Protein AF-W4JMY0-F1 (afdb_monomer)

pLDDT: mean 90.01, std 11.04, range [36.62, 98.88]

Sequence (323 aa):
MAHNPSVLAQVWLLLKQVDYESVYTVSKRWFLFVPTVIFPATFFYDAPFGRFSTPGSLLALDGIRSWIFMELISPMSFLLTAFLHPFSRTPLSVLSPQALLTALYLTHYVNRAVLSPLRTPSRAPSHPAVVVSAIFFNGPNGFLLAAYLTSTAAATFLANAYTHPRFWLGLILWAVGFAGNIIHDEILLNIRRKAKAKGKAKEKSQGEHYSIPHGLLYKYISYPNYFCEWVEWLGFALAASPLPDVGLLPAASTVLTALSAGSVSAVGGLFTLFADSVAPPWAFLAAEVLLMLPRAVRGHRWYLQRFGEAYPSGRRIVVPFLF

Nearest PDB structures (foldseek):
  7c83-assembly1_A  TM=8.604E-01  e=1.199E-12  Pseudomonadota bacterium
  7bw1-assembly1_A  TM=9.016E-01  e=8.475E-12  Homo sapiens
  8i7o-assembly1_B2  TM=1.988E-01  e=6.586E+00  Mus musculus

Structure (mmCIF, N/CA/C/O backbone):
data_AF-W4JMY0-F1
#
_entry.id   AF-W4JMY0-F1
#
loop_
_atom_site.group_PDB
_atom_site.id
_atom_site.type_symbol
_atom_site.label_atom_id
_atom_site.label_alt_id
_atom_site.label_comp_id
_atom_site.label_asym_id
_atom_site.label_entity_id
_atom_site.label_seq_id
_atom_site.pdbx_PDB_ins_code
_atom_site.Cartn_x
_atom_site.Cartn_y
_atom_site.Cartn_z
_atom_site.occupancy
_atom_site.B_iso_or_equiv
_atom_site.auth_seq_id
_atom_site.auth_comp_id
_atom_site.auth_asym_id
_atom_site.auth_atom_id
_at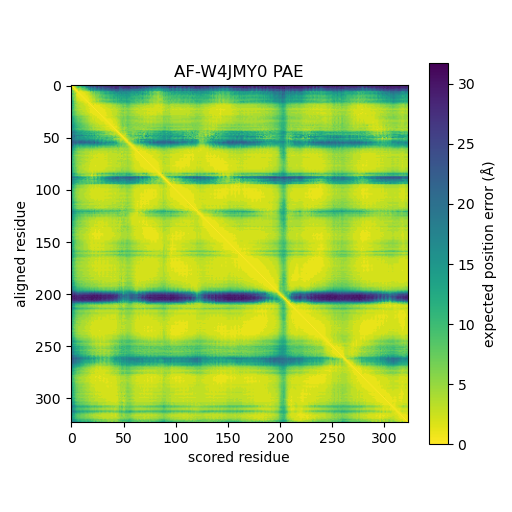om_site.pdbx_PDB_model_num
ATOM 1 N N . MET A 1 1 ? 28.653 38.588 -20.099 1.00 43.31 1 MET A N 1
ATOM 2 C CA . MET A 1 1 ? 28.353 38.186 -18.708 1.00 43.31 1 MET A CA 1
ATOM 3 C C . MET A 1 1 ? 27.628 36.855 -18.765 1.00 43.31 1 MET A C 1
ATOM 5 O O . MET A 1 1 ? 26.555 36.802 -19.350 1.00 43.31 1 MET A O 1
ATOM 9 N N . ALA A 1 2 ? 28.236 35.773 -18.277 1.00 51.66 2 ALA A N 1
ATOM 10 C CA . ALA A 1 2 ? 27.562 34.480 -18.207 1.00 51.66 2 ALA A CA 1
ATOM 11 C C . ALA A 1 2 ? 26.441 34.581 -17.162 1.00 51.66 2 ALA A C 1
ATOM 13 O O . ALA A 1 2 ? 26.712 34.859 -15.995 1.00 51.66 2 ALA A O 1
ATOM 14 N N . HIS A 1 3 ? 25.184 34.435 -17.585 1.00 65.12 3 HIS A N 1
ATOM 15 C CA . HIS A 1 3 ? 24.062 34.362 -16.656 1.00 65.12 3 HIS A CA 1
ATOM 16 C C . HIS A 1 3 ? 24.236 33.108 -15.800 1.00 65.12 3 HIS A C 1
ATOM 18 O O . HIS A 1 3 ? 24.168 31.993 -16.318 1.00 65.12 3 HIS A O 1
ATOM 24 N N . ASN A 1 4 ? 24.467 33.287 -14.497 1.00 71.69 4 ASN A N 1
ATOM 25 C CA . ASN A 1 4 ? 24.416 32.176 -13.558 1.00 71.69 4 ASN A CA 1
ATOM 26 C C . ASN A 1 4 ? 23.042 31.499 -13.690 1.00 71.69 4 ASN A C 1
ATOM 28 O O . ASN A 1 4 ? 22.024 32.197 -13.616 1.00 71.69 4 ASN A O 1
ATOM 32 N N . PRO A 1 5 ? 22.986 30.172 -13.905 1.00 70.69 5 PRO A N 1
ATOM 33 C CA . PRO A 1 5 ? 21.718 29.464 -13.973 1.00 70.69 5 PRO A CA 1
ATOM 34 C C . PRO A 1 5 ? 20.946 29.696 -12.675 1.00 70.69 5 PRO A C 1
ATOM 36 O O . PRO A 1 5 ? 21.538 29.719 -11.592 1.00 70.69 5 PRO A O 1
ATOM 39 N N . SER A 1 6 ? 19.628 29.882 -12.788 1.00 87.25 6 SER A N 1
ATOM 40 C CA . SER A 1 6 ? 18.757 30.043 -11.622 1.00 87.25 6 SER A CA 1
ATOM 41 C C . SER A 1 6 ? 18.923 28.858 -10.665 1.00 87.25 6 SER A C 1
ATOM 43 O O . SER A 1 6 ? 19.262 27.752 -11.087 1.00 87.25 6 SER A O 1
ATOM 45 N N . VAL A 1 7 ? 18.650 29.061 -9.373 1.00 83.69 7 VAL A N 1
ATOM 46 C CA . VAL A 1 7 ? 18.717 27.985 -8.362 1.00 83.69 7 VAL A CA 1
ATOM 47 C C . VAL A 1 7 ? 17.910 26.757 -8.805 1.00 83.69 7 VAL A C 1
ATOM 49 O O . VAL A 1 7 ? 18.367 25.629 -8.662 1.00 83.69 7 VAL A O 1
ATOM 52 N N . LEU A 1 8 ? 16.755 26.968 -9.445 1.00 80.75 8 LEU A N 1
ATOM 53 C CA . LEU A 1 8 ? 15.933 25.894 -10.009 1.00 80.75 8 LEU A CA 1
ATOM 54 C C . LEU A 1 8 ? 16.639 25.129 -11.138 1.00 80.75 8 LEU A C 1
ATOM 56 O O . LEU A 1 8 ? 16.575 23.904 -11.174 1.00 80.75 8 LEU A O 1
ATOM 60 N N . ALA A 1 9 ? 17.344 25.825 -12.032 1.00 81.81 9 ALA A N 1
ATOM 61 C CA . ALA A 1 9 ? 18.121 25.186 -13.091 1.00 81.81 9 ALA A CA 1
ATOM 62 C C . ALA A 1 9 ? 19.313 24.388 -12.530 1.00 81.81 9 ALA A C 1
ATOM 64 O O . ALA A 1 9 ? 19.623 23.315 -13.044 1.00 81.81 9 ALA A O 1
ATOM 65 N N . GLN A 1 10 ? 19.945 24.865 -11.453 1.00 84.88 10 GLN A N 1
ATOM 66 C CA . GLN A 1 10 ? 21.024 24.141 -10.770 1.00 84.88 10 GLN A CA 1
ATOM 67 C C . GLN A 1 10 ? 20.511 22.872 -10.079 1.00 84.88 10 GLN A C 1
ATOM 69 O O . GLN A 1 10 ? 21.075 21.798 -10.273 1.00 84.88 10 GLN A O 1
ATOM 74 N N . VAL A 1 11 ? 19.399 22.965 -9.341 1.00 83.00 11 VAL A N 1
ATOM 75 C CA . VAL A 1 11 ? 18.742 21.799 -8.725 1.00 83.00 11 VAL A CA 1
ATOM 76 C C . VAL A 1 11 ? 18.331 20.784 -9.791 1.00 83.00 11 VAL A C 1
ATOM 78 O O . VAL A 1 11 ? 18.557 19.590 -9.627 1.00 83.00 11 VAL A O 1
ATOM 81 N N . TRP A 1 12 ? 17.791 21.248 -10.917 1.00 79.62 12 TRP A N 1
ATOM 82 C CA . TRP A 1 12 ? 17.423 20.381 -12.035 1.00 79.62 12 TRP A CA 1
ATOM 83 C C . TRP A 1 12 ? 18.620 19.630 -12.634 1.00 79.62 12 TRP A C 1
ATOM 85 O O . TRP A 1 12 ? 18.515 18.443 -12.944 1.00 79.62 12 TRP A O 1
ATOM 95 N N . LEU A 1 13 ? 19.768 20.298 -12.775 1.00 83.06 13 LEU A N 1
ATOM 96 C CA . LEU A 1 13 ? 21.003 19.662 -13.239 1.00 83.06 13 LEU A CA 1
ATOM 97 C C . LEU A 1 13 ? 21.501 18.601 -12.254 1.00 83.06 13 LEU A C 1
ATOM 99 O O . LEU A 1 13 ? 21.892 17.523 -12.693 1.00 83.06 13 LEU A O 1
ATOM 103 N N . LEU A 1 14 ? 21.434 18.872 -10.947 1.00 85.19 14 LEU A N 1
ATOM 104 C CA . LEU A 1 14 ? 21.800 17.901 -9.912 1.00 85.19 14 LEU A CA 1
ATOM 105 C C . LEU A 1 14 ? 20.885 16.674 -9.935 1.00 85.19 14 LEU A C 1
ATOM 107 O O . LEU A 1 14 ? 21.371 15.548 -9.890 1.00 85.19 14 LEU A O 1
ATOM 111 N N . LEU A 1 15 ? 19.570 16.871 -10.072 1.00 83.38 15 LEU A N 1
ATOM 112 C CA . LEU A 1 15 ? 18.614 15.763 -10.155 1.00 83.38 15 LEU A CA 1
ATOM 113 C C . LEU A 1 15 ? 18.905 14.852 -11.354 1.00 83.38 15 LEU A C 1
ATOM 115 O O . LEU A 1 15 ? 18.847 13.636 -11.226 1.00 83.38 15 LEU A O 1
ATOM 119 N N . LYS A 1 16 ? 19.318 15.410 -12.497 1.00 78.81 16 LYS A N 1
ATOM 120 C CA . LYS A 1 16 ? 19.707 14.616 -13.676 1.00 78.81 16 LYS A CA 1
ATOM 121 C C . LYS A 1 16 ? 20.990 13.798 -13.506 1.00 78.81 16 LYS A C 1
ATOM 123 O O . LYS A 1 16 ? 21.221 12.901 -14.311 1.00 78.81 16 LYS A O 1
ATOM 128 N N . GLN A 1 17 ? 21.824 14.111 -12.516 1.00 85.69 17 GLN A N 1
ATOM 129 C CA . GLN A 1 17 ? 23.053 13.365 -12.220 1.00 85.69 17 GLN A CA 1
ATOM 130 C C . GLN A 1 17 ? 22.815 12.186 -11.269 1.00 85.69 17 GLN A C 1
ATOM 132 O O . GLN A 1 17 ? 23.733 11.406 -11.028 1.00 85.69 17 GLN A O 1
ATOM 137 N N . VAL A 1 18 ? 21.607 12.052 -10.716 1.00 88.50 18 VAL A N 1
ATOM 138 C CA . VAL A 1 18 ? 21.264 10.948 -9.818 1.00 88.50 18 VAL A CA 1
ATOM 139 C C . VAL A 1 18 ? 21.275 9.629 -10.589 1.00 88.50 18 VAL A C 1
ATOM 141 O O . VAL A 1 18 ? 20.652 9.502 -11.642 1.00 88.50 18 VAL A O 1
ATOM 144 N N . ASP A 1 19 ? 21.941 8.621 -10.024 1.00 92.19 19 ASP A N 1
ATOM 145 C CA . ASP A 1 19 ? 21.880 7.242 -10.507 1.00 92.19 19 ASP A CA 1
ATOM 146 C C . ASP A 1 19 ? 20.533 6.603 -10.127 1.00 92.19 19 ASP A C 1
ATOM 148 O O . ASP A 1 19 ? 20.395 5.888 -9.128 1.00 92.19 19 ASP A O 1
ATOM 152 N N . TYR A 1 20 ? 19.505 6.919 -10.916 1.00 91.94 20 TYR A N 1
ATOM 153 C CA . TYR A 1 20 ? 18.146 6.441 -10.682 1.00 91.94 20 TYR A CA 1
ATOM 154 C C . TYR A 1 20 ? 18.025 4.919 -10.763 1.00 91.94 20 TYR A C 1
ATOM 156 O O . TYR A 1 20 ? 17.183 4.371 -10.058 1.00 91.94 20 TYR A O 1
ATOM 164 N N . GLU A 1 21 ? 18.855 4.234 -11.552 1.00 92.06 21 GLU A N 1
ATOM 165 C CA . GLU A 1 21 ? 18.838 2.768 -11.654 1.00 92.06 21 GLU A CA 1
ATOM 166 C C . GLU A 1 21 ? 19.252 2.119 -10.330 1.00 92.06 21 GLU A C 1
ATOM 168 O O . GLU A 1 21 ? 18.547 1.246 -9.807 1.00 92.06 21 GLU A O 1
ATOM 173 N N . SER A 1 22 ? 20.349 2.596 -9.729 1.00 93.44 22 SER A N 1
ATOM 174 C CA . SER A 1 22 ? 20.773 2.131 -8.404 1.00 93.44 22 SER A CA 1
ATOM 175 C C . SER A 1 22 ? 19.743 2.480 -7.334 1.00 93.44 22 SER A C 1
ATOM 177 O O . SER A 1 22 ? 19.368 1.615 -6.538 1.00 93.44 22 SER A O 1
ATOM 179 N N . VAL A 1 23 ? 19.226 3.716 -7.331 1.00 94.31 23 VAL A N 1
ATOM 180 C CA . VAL A 1 23 ? 18.195 4.139 -6.367 1.00 94.31 23 VAL A CA 1
ATOM 181 C C . VAL A 1 23 ? 16.934 3.279 -6.499 1.00 94.31 23 VAL A C 1
ATOM 183 O O . VAL A 1 23 ? 16.407 2.817 -5.485 1.00 94.31 23 VAL A O 1
ATOM 186 N N . TYR A 1 24 ? 16.471 3.014 -7.723 1.00 94.94 24 TYR A N 1
ATOM 187 C CA . TYR A 1 24 ? 15.310 2.167 -8.006 1.00 94.94 24 TYR A CA 1
ATOM 188 C C . TYR A 1 24 ? 15.528 0.723 -7.566 1.00 94.94 24 TYR A C 1
ATOM 190 O O . TYR A 1 24 ? 14.703 0.174 -6.834 1.00 94.94 24 TYR A O 1
ATOM 198 N N . THR A 1 25 ? 16.660 0.125 -7.930 1.00 92.88 25 THR A N 1
ATOM 199 C CA . THR A 1 25 ? 16.980 -1.267 -7.589 1.00 92.88 25 THR A CA 1
ATOM 200 C C . THR A 1 25 ? 17.094 -1.461 -6.079 1.00 92.88 25 THR A C 1
ATOM 202 O O . THR A 1 25 ? 16.455 -2.355 -5.515 1.00 92.88 25 THR A O 1
ATOM 205 N N . VAL A 1 26 ? 17.851 -0.594 -5.398 1.00 92.81 26 VAL A N 1
ATOM 206 C CA . VAL A 1 26 ? 18.024 -0.656 -3.940 1.00 92.81 26 VAL A CA 1
ATOM 207 C C . VAL A 1 26 ? 16.698 -0.411 -3.222 1.00 92.81 26 VAL A C 1
ATOM 209 O O . VAL A 1 26 ? 16.337 -1.195 -2.343 1.00 92.81 26 VAL A O 1
ATOM 212 N N . SER A 1 27 ? 15.937 0.613 -3.624 1.00 94.06 27 SER A N 1
ATOM 213 C CA . SER A 1 27 ? 14.639 0.919 -3.012 1.00 94.06 27 SER A CA 1
ATOM 214 C C . SER A 1 27 ? 13.656 -0.231 -3.190 1.00 94.06 27 SER A C 1
ATOM 216 O O . SER A 1 27 ? 12.995 -0.604 -2.229 1.00 94.06 27 SER A O 1
ATOM 218 N N . LYS A 1 28 ? 13.578 -0.839 -4.380 1.00 94.00 28 LYS A N 1
ATOM 219 C CA . LYS A 1 28 ? 12.667 -1.957 -4.664 1.00 94.00 28 LYS A CA 1
ATOM 220 C C . LYS A 1 28 ? 12.986 -3.184 -3.812 1.00 94.00 28 LYS A C 1
ATOM 222 O O . LYS A 1 28 ? 12.092 -3.748 -3.184 1.00 94.00 28 LYS A O 1
ATOM 227 N N . ARG A 1 29 ? 14.266 -3.567 -3.739 1.00 91.56 29 ARG A N 1
ATOM 228 C CA . ARG A 1 29 ? 14.721 -4.676 -2.887 1.00 91.56 29 ARG A CA 1
ATOM 229 C C . ARG A 1 29 ? 14.424 -4.385 -1.419 1.00 91.56 29 ARG A C 1
ATOM 231 O O . ARG A 1 29 ? 13.843 -5.228 -0.742 1.00 91.56 29 ARG A O 1
ATOM 238 N N . TRP A 1 30 ? 14.751 -3.184 -0.940 1.00 91.06 30 TRP A N 1
ATOM 239 C CA . TRP A 1 30 ? 14.423 -2.752 0.421 1.00 91.06 30 TRP A CA 1
ATOM 240 C C . TRP A 1 30 ? 12.917 -2.865 0.700 1.00 91.06 30 TRP A C 1
ATOM 242 O O . TRP A 1 30 ? 12.525 -3.438 1.714 1.00 91.06 30 TRP A O 1
ATOM 252 N N . PHE A 1 31 ? 12.081 -2.412 -0.237 1.00 91.56 31 PHE A N 1
ATOM 253 C CA . PHE A 1 31 ? 10.622 -2.414 -0.118 1.00 91.56 31 PHE A CA 1
ATOM 254 C C . PHE A 1 31 ? 10.009 -3.820 -0.065 1.00 91.56 31 PHE A C 1
ATOM 256 O O . PHE A 1 31 ? 8.935 -3.996 0.499 1.00 91.56 31 PHE A O 1
ATOM 263 N N . LEU A 1 32 ? 10.690 -4.832 -0.608 1.00 90.50 32 LEU A N 1
ATOM 264 C CA . LEU A 1 32 ? 10.283 -6.237 -0.508 1.00 90.50 32 LEU A CA 1
ATOM 265 C C . LEU A 1 32 ? 10.821 -6.909 0.761 1.00 90.50 32 LEU A C 1
ATOM 267 O O . LEU A 1 32 ? 10.085 -7.592 1.480 1.00 90.50 32 LEU A O 1
ATOM 271 N N . PHE A 1 33 ? 12.109 -6.724 1.052 1.00 88.31 33 PHE A N 1
ATOM 272 C CA . PHE A 1 33 ? 12.773 -7.432 2.144 1.00 88.31 33 PHE A CA 1
ATOM 273 C C . PHE A 1 33 ? 12.395 -6.886 3.517 1.00 88.31 33 PHE A C 1
ATOM 275 O O . PHE A 1 33 ? 12.128 -7.667 4.429 1.00 88.31 33 PHE A O 1
ATOM 282 N N . VAL A 1 34 ? 12.346 -5.564 3.686 1.00 89.69 34 VAL A N 1
ATOM 283 C CA . VAL A 1 34 ? 12.134 -4.962 5.007 1.00 89.69 34 VAL A CA 1
ATOM 284 C C . VAL A 1 34 ? 10.762 -5.300 5.587 1.00 89.69 34 VAL A C 1
ATOM 286 O O . VAL A 1 34 ? 10.731 -5.770 6.726 1.00 89.69 34 VAL A O 1
ATOM 289 N N . PRO A 1 35 ? 9.639 -5.173 4.850 1.00 91.50 35 PRO A N 1
ATOM 290 C CA . PRO A 1 35 ? 8.351 -5.644 5.344 1.00 91.50 35 PRO A CA 1
ATOM 291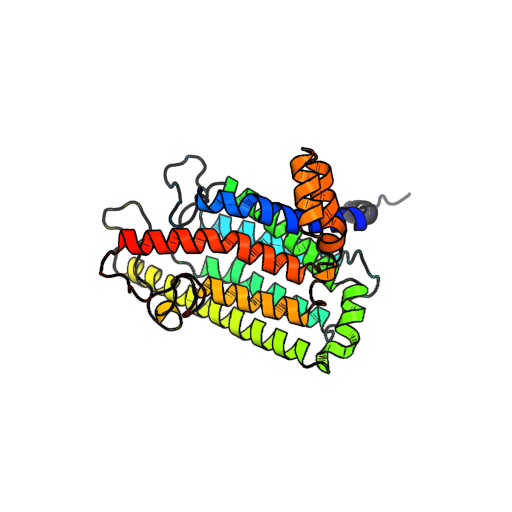 C C . PRO A 1 35 ? 8.390 -7.123 5.717 1.00 91.50 35 PRO A C 1
ATOM 293 O O . PRO A 1 35 ? 7.954 -7.461 6.807 1.00 91.50 35 PRO A O 1
ATOM 296 N N . THR A 1 36 ? 8.994 -7.981 4.890 1.00 88.06 36 THR A N 1
ATOM 297 C CA . THR A 1 36 ? 9.106 -9.429 5.149 1.00 88.06 36 THR A CA 1
ATOM 298 C C . THR A 1 36 ? 9.869 -9.747 6.438 1.00 88.06 36 THR A C 1
ATOM 300 O O . THR A 1 36 ? 9.476 -10.641 7.184 1.00 88.06 36 THR A O 1
ATOM 303 N N . VAL A 1 37 ? 10.935 -9.004 6.740 1.00 87.56 37 VAL A N 1
ATOM 304 C CA . VAL A 1 37 ? 11.734 -9.201 7.960 1.00 87.56 37 VAL A CA 1
ATOM 305 C C . VAL A 1 37 ? 11.047 -8.615 9.196 1.00 87.56 37 VAL A C 1
ATOM 307 O O . VAL A 1 37 ? 11.130 -9.194 10.277 1.00 87.56 37 VAL A O 1
ATOM 310 N N . ILE A 1 38 ? 10.363 -7.476 9.061 1.00 88.31 38 ILE A N 1
ATOM 311 C CA . ILE A 1 38 ? 9.744 -6.767 10.192 1.00 88.31 38 ILE A CA 1
ATOM 312 C C . ILE A 1 38 ? 8.366 -7.344 10.555 1.00 88.31 38 ILE A C 1
ATOM 314 O O . ILE A 1 38 ? 7.994 -7.322 11.730 1.00 88.31 38 ILE A O 1
ATOM 318 N N . PHE A 1 39 ? 7.613 -7.891 9.595 1.00 91.25 39 PHE A N 1
ATOM 319 C CA . PHE A 1 39 ? 6.247 -8.390 9.812 1.00 91.25 39 PHE A CA 1
ATOM 320 C C . PHE A 1 39 ? 6.092 -9.382 10.984 1.00 91.25 39 PHE A C 1
ATOM 322 O O . PHE A 1 39 ? 5.108 -9.263 11.716 1.00 91.25 39 PHE A O 1
ATOM 329 N N . PRO A 1 40 ? 7.023 -10.324 11.254 1.00 91.31 40 PRO A N 1
ATOM 330 C CA . PRO A 1 40 ? 6.881 -11.228 12.390 1.00 91.31 40 PRO A CA 1
ATOM 331 C C . PRO A 1 40 ? 6.975 -10.472 13.719 1.00 91.31 40 PRO A C 1
ATOM 333 O O . PRO A 1 40 ? 6.220 -10.748 14.650 1.00 91.31 40 PRO A O 1
ATOM 336 N N . ALA A 1 41 ? 7.856 -9.469 13.803 1.00 89.06 41 ALA A N 1
ATOM 337 C CA . ALA A 1 41 ? 8.041 -8.664 15.007 1.00 89.06 41 ALA A CA 1
ATOM 338 C C . ALA A 1 41 ? 6.806 -7.801 15.326 1.00 89.06 41 ALA A C 1
ATOM 340 O O . ALA A 1 41 ? 6.482 -7.586 16.497 1.00 89.06 41 ALA A O 1
ATOM 341 N N . THR A 1 42 ? 6.060 -7.344 14.316 1.00 88.25 42 THR A N 1
ATOM 342 C CA . THR A 1 42 ? 4.869 -6.498 14.526 1.00 88.25 42 THR A CA 1
ATOM 343 C C . THR A 1 42 ? 3.663 -7.267 15.084 1.00 88.25 42 THR A C 1
ATOM 345 O O . THR A 1 42 ? 2.724 -6.653 15.597 1.00 88.25 42 THR A O 1
ATOM 348 N N . PHE A 1 43 ? 3.701 -8.606 15.135 1.00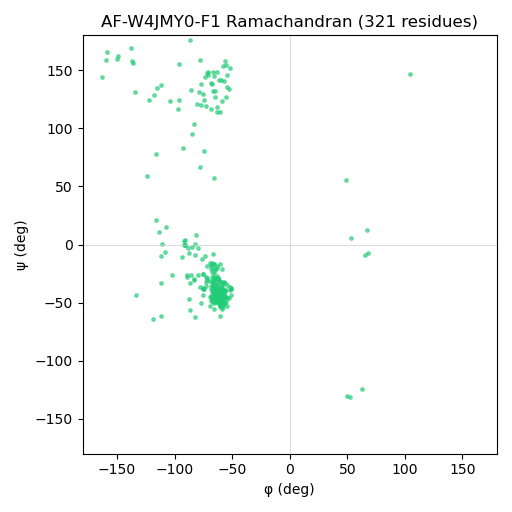 88.38 43 PHE A N 1
ATOM 349 C CA . PHE A 1 43 ? 2.753 -9.368 15.963 1.00 88.38 43 PHE A CA 1
ATOM 350 C C . PHE A 1 43 ? 2.963 -9.148 17.463 1.00 88.38 43 PHE A C 1
ATOM 352 O O . PHE A 1 43 ? 2.012 -9.306 18.230 1.00 88.38 43 PHE A O 1
ATOM 359 N N . PHE A 1 44 ? 4.169 -8.750 17.877 1.00 87.31 44 PHE A N 1
ATOM 360 C CA . PHE A 1 44 ? 4.551 -8.581 19.281 1.00 87.31 44 PHE A CA 1
ATOM 361 C C . PHE A 1 44 ? 4.569 -7.116 19.721 1.00 87.31 44 PHE A C 1
ATOM 363 O O . PHE A 1 44 ? 4.170 -6.821 20.848 1.00 87.31 44 PHE A O 1
ATOM 370 N N . TYR A 1 45 ? 4.780 -6.167 18.802 1.00 82.00 45 TYR A N 1
ATOM 371 C CA . TYR A 1 45 ? 4.726 -4.724 19.096 1.00 82.00 45 TYR A CA 1
ATOM 372 C C . TYR A 1 45 ? 3.625 -3.972 18.331 1.00 82.00 45 TYR A C 1
ATOM 374 O O . TYR A 1 45 ? 3.532 -4.070 17.111 1.00 82.00 45 TYR A O 1
ATOM 382 N N . ASP A 1 46 ? 2.799 -3.200 19.049 1.00 77.69 46 ASP A N 1
ATOM 383 C CA . ASP A 1 46 ? 1.840 -2.277 18.435 1.00 77.69 46 ASP A CA 1
ATOM 384 C C . ASP A 1 46 ? 2.516 -0.935 18.149 1.00 77.69 46 ASP A C 1
ATOM 386 O O . ASP A 1 46 ? 3.162 -0.349 19.019 1.00 77.69 46 ASP A O 1
ATOM 390 N N . ALA A 1 47 ? 2.314 -0.406 16.944 1.00 74.62 47 ALA A N 1
ATOM 391 C CA . ALA A 1 47 ? 2.721 0.955 16.634 1.00 74.62 47 ALA A CA 1
ATOM 392 C C . ALA A 1 47 ? 1.902 1.958 17.481 1.00 74.62 47 ALA A C 1
ATOM 394 O O . ALA A 1 47 ? 0.670 1.849 17.515 1.00 74.62 47 ALA A O 1
ATOM 395 N N . PRO A 1 48 ? 2.541 2.952 18.128 1.00 76.06 48 PRO A N 1
ATOM 396 C CA . PRO A 1 48 ? 1.898 3.823 19.114 1.00 76.06 48 PRO A CA 1
ATOM 397 C C . PRO A 1 48 ? 1.033 4.925 18.470 1.00 76.06 48 PRO A C 1
ATOM 399 O O . PRO A 1 48 ? 1.344 6.116 18.537 1.00 76.06 48 PRO A O 1
ATOM 402 N N . PHE A 1 49 ? -0.059 4.527 17.811 1.00 68.69 49 PHE A N 1
ATOM 403 C CA . PHE A 1 49 ? -1.080 5.422 17.259 1.00 68.69 49 PHE A CA 1
ATOM 404 C C . PHE A 1 49 ? -2.476 4.781 17.259 1.00 68.69 49 PHE A C 1
ATOM 406 O O . PHE A 1 49 ? -2.646 3.561 17.357 1.00 68.69 49 PHE A O 1
ATOM 413 N N . GLY A 1 50 ? -3.517 5.611 17.131 1.00 74.56 50 GLY A N 1
ATOM 414 C CA . GLY A 1 50 ? -4.904 5.145 17.202 1.00 74.56 50 GLY A CA 1
ATOM 415 C C . GLY A 1 50 ? -5.212 4.554 18.580 1.00 74.56 50 GLY A C 1
ATOM 416 O O . GLY A 1 50 ? -4.985 5.198 19.599 1.00 74.56 50 GLY A O 1
ATOM 417 N N . ARG A 1 51 ? -5.679 3.301 18.625 1.00 72.56 51 ARG A N 1
ATOM 418 C CA . ARG A 1 51 ? -6.003 2.616 19.892 1.00 72.56 51 ARG A CA 1
ATOM 419 C C . ARG A 1 51 ? -4.811 2.292 20.784 1.00 72.56 51 ARG A C 1
ATOM 421 O O . ARG A 1 51 ? -5.018 2.027 21.959 1.00 72.56 51 ARG A O 1
ATOM 428 N N . PHE A 1 52 ? -3.604 2.339 20.231 1.00 72.81 52 PHE A N 1
ATOM 429 C CA . PHE A 1 52 ? -2.354 2.117 20.958 1.00 72.81 52 PHE A CA 1
ATOM 430 C C . PHE A 1 52 ? -1.569 3.425 21.154 1.00 72.81 52 PHE A C 1
ATOM 432 O O . PHE A 1 52 ? -0.384 3.404 21.465 1.00 72.81 52 PHE A O 1
ATOM 439 N N . SER A 1 53 ? -2.220 4.577 20.944 1.00 72.00 53 SER A N 1
ATOM 440 C CA . SER A 1 53 ? -1.652 5.904 21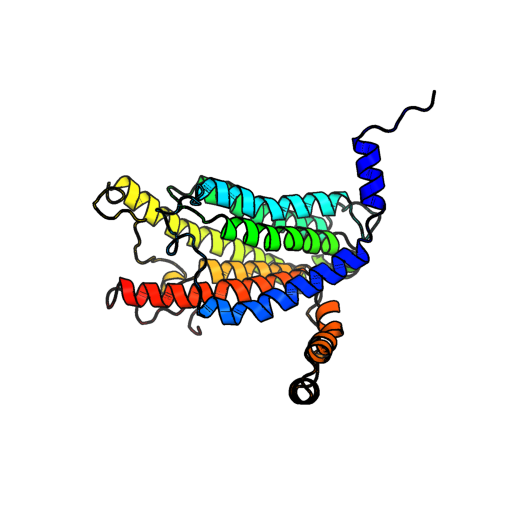.205 1.00 72.00 53 SER A CA 1
ATOM 441 C C . SER A 1 53 ? -1.219 6.059 22.667 1.00 72.00 53 SER A C 1
ATOM 443 O O . SER A 1 53 ? -1.829 5.483 23.566 1.00 72.00 53 SER A O 1
ATOM 445 N N . THR A 1 54 ? -0.240 6.936 22.908 1.00 70.50 54 THR A N 1
ATOM 446 C CA . THR A 1 54 ? 0.251 7.342 24.237 1.00 70.50 54 THR A CA 1
ATOM 447 C C . THR A 1 54 ? -0.004 8.843 24.482 1.00 70.50 54 THR A C 1
ATOM 449 O O . THR A 1 54 ? 0.911 9.657 24.368 1.00 70.50 54 THR A O 1
ATOM 452 N N . PRO A 1 55 ? -1.248 9.259 24.813 1.00 60.41 55 PRO A N 1
ATOM 453 C CA . PRO A 1 55 ? -1.646 10.675 24.842 1.00 60.41 55 PRO A CA 1
ATOM 454 C C . PRO A 1 55 ? -0.905 11.544 25.871 1.00 60.41 55 PRO A C 1
ATOM 456 O O . PRO A 1 55 ? -0.928 12.761 25.750 1.00 60.41 55 PRO A O 1
ATOM 459 N N . GLY A 1 56 ? -0.265 10.936 26.877 1.00 64.75 56 GLY A N 1
ATOM 460 C CA . GLY A 1 56 ? 0.530 11.628 27.899 1.00 64.75 56 GLY A CA 1
ATOM 461 C C . GLY A 1 56 ? 2.020 11.782 27.570 1.00 64.75 56 GLY A C 1
ATOM 462 O O . GLY A 1 56 ? 2.775 12.243 28.418 1.00 64.75 56 GLY A O 1
ATOM 463 N N . SER A 1 57 ? 2.471 11.366 26.381 1.00 76.44 57 SER A N 1
ATOM 464 C CA . SER A 1 57 ? 3.870 11.532 25.973 1.00 76.44 57 SER A CA 1
ATOM 465 C C . SER A 1 57 ? 4.158 12.974 25.550 1.00 76.44 57 SER A C 1
ATOM 467 O O . SER A 1 57 ? 3.393 13.556 24.784 1.00 76.44 57 SER A O 1
ATOM 469 N N . LEU A 1 58 ? 5.309 13.519 25.959 1.00 79.06 58 LEU A N 1
ATOM 470 C CA . LEU A 1 58 ? 5.807 14.828 25.501 1.00 79.06 58 LEU A CA 1
ATOM 471 C C . LEU A 1 58 ? 6.002 14.896 23.979 1.00 79.06 58 LEU A C 1
ATOM 473 O O . LEU A 1 58 ? 6.040 15.977 23.403 1.00 79.06 58 LEU A O 1
ATOM 477 N N . LEU A 1 59 ? 6.129 13.739 23.329 1.00 84.12 59 LEU A N 1
ATOM 478 C CA . LEU A 1 59 ? 6.324 13.629 21.889 1.00 84.12 59 LEU A CA 1
ATOM 479 C C . LEU A 1 59 ? 5.004 13.516 21.111 1.00 84.12 59 LEU A C 1
ATOM 481 O O . LEU A 1 59 ? 5.035 13.392 19.891 1.00 84.12 59 LEU A O 1
ATOM 485 N N . ALA A 1 60 ? 3.844 13.519 21.773 1.00 85.31 60 ALA A N 1
ATOM 486 C CA . ALA A 1 60 ? 2.559 13.318 21.112 1.00 85.31 60 ALA A CA 1
ATOM 487 C C . ALA A 1 60 ? 2.244 14.444 20.105 1.00 85.31 60 ALA A C 1
ATOM 489 O O . ALA A 1 60 ? 2.095 15.608 20.470 1.00 85.31 60 ALA A O 1
ATOM 490 N N . LEU A 1 61 ? 2.104 14.079 18.830 1.00 87.81 61 LEU A N 1
ATOM 491 C CA . LEU A 1 61 ? 1.715 14.983 17.747 1.00 87.81 61 LEU A CA 1
ATOM 492 C C . LEU A 1 61 ? 0.208 14.894 17.472 1.00 87.81 61 LEU A C 1
ATOM 494 O O . LEU A 1 61 ? -0.421 13.859 17.714 1.00 87.81 61 LEU A O 1
ATOM 498 N N . ASP A 1 62 ? -0.370 15.963 16.917 1.00 90.75 62 ASP A N 1
ATOM 499 C CA . ASP A 1 62 ? -1.778 15.982 16.503 1.00 90.75 62 ASP A CA 1
ATOM 500 C C . ASP A 1 62 ? -2.077 14.886 15.467 1.00 90.75 62 ASP A C 1
ATOM 502 O O . ASP A 1 62 ? -1.480 14.838 14.392 1.00 90.75 62 ASP A O 1
ATOM 506 N N . GLY A 1 63 ? -3.044 14.018 15.773 1.00 89.12 63 GLY A N 1
ATOM 507 C CA . GLY A 1 63 ? -3.315 12.829 14.970 1.00 89.12 63 GLY A CA 1
ATOM 508 C C . GLY A 1 63 ? -3.826 13.111 13.554 1.00 89.12 63 GLY A C 1
ATOM 509 O O . GLY A 1 63 ? -3.558 12.322 12.648 1.00 89.12 63 GLY A O 1
ATOM 510 N N . ILE A 1 64 ? -4.561 14.207 13.331 1.00 91.88 64 ILE A N 1
ATOM 511 C CA . ILE A 1 64 ? -5.087 14.548 11.998 1.00 91.88 64 ILE A CA 1
ATOM 512 C C . ILE A 1 64 ? -3.963 15.128 11.138 1.00 91.88 64 ILE A C 1
ATOM 514 O O . ILE A 1 64 ? -3.733 14.640 10.032 1.00 91.88 64 ILE A O 1
ATOM 518 N N . ARG A 1 65 ? -3.227 16.116 11.658 1.00 94.12 65 ARG A N 1
ATOM 519 C CA . ARG A 1 65 ? -2.112 16.765 10.951 1.00 94.12 65 ARG A CA 1
ATOM 52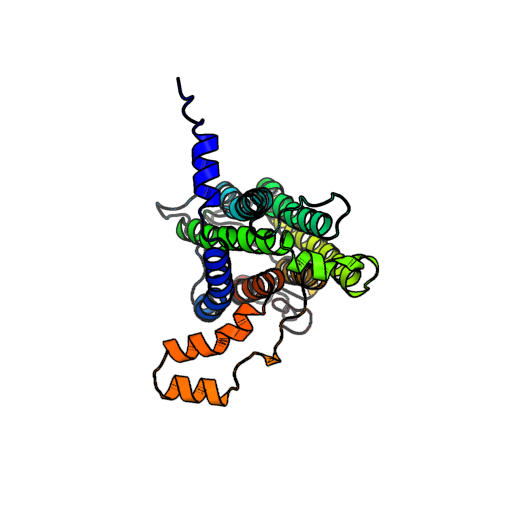0 C C . ARG A 1 65 ? -0.988 15.783 10.646 1.00 94.12 65 ARG A C 1
ATOM 522 O O . ARG A 1 65 ? -0.514 15.757 9.514 1.00 94.12 65 ARG A O 1
ATOM 529 N N . SER A 1 66 ? -0.605 14.946 11.614 1.00 94.31 66 SER A N 1
ATOM 530 C CA . SER A 1 66 ? 0.406 13.904 11.407 1.00 94.31 66 SER A CA 1
ATOM 531 C C . SER A 1 66 ? 0.010 12.933 10.299 1.00 94.31 66 SER A C 1
ATOM 533 O O . SER A 1 66 ? 0.850 12.583 9.476 1.00 94.31 66 SER A O 1
ATOM 535 N N . TRP A 1 67 ? -1.265 12.538 10.240 1.00 94.75 67 TRP A N 1
ATOM 536 C CA . TRP A 1 67 ? -1.750 11.641 9.196 1.00 94.75 67 TRP A CA 1
ATOM 537 C C . TRP A 1 67 ? -1.745 12.283 7.813 1.00 94.75 67 TRP A C 1
ATOM 539 O O . TRP A 1 67 ? -1.249 11.674 6.872 1.00 94.75 67 TRP A O 1
ATOM 549 N N . ILE A 1 68 ? -2.272 13.507 7.691 1.00 97.19 68 ILE A N 1
ATOM 550 C CA . ILE A 1 68 ? -2.262 14.245 6.419 1.00 97.19 68 ILE A CA 1
ATOM 551 C C . ILE A 1 68 ? -0.824 14.360 5.911 1.00 97.19 68 ILE A C 1
ATOM 553 O O . ILE A 1 68 ? -0.542 14.009 4.770 1.00 97.19 68 ILE A O 1
ATOM 557 N N . PHE A 1 69 ? 0.096 14.792 6.776 1.00 97.12 69 PHE A N 1
ATOM 558 C CA . PHE A 1 69 ? 1.497 14.964 6.412 1.00 97.12 69 PHE A CA 1
ATOM 559 C C . PHE A 1 69 ? 2.141 13.658 5.940 1.00 97.12 69 PHE A C 1
ATOM 561 O O . PHE A 1 69 ? 2.702 13.620 4.849 1.00 97.12 69 PHE A O 1
ATOM 568 N N . MET A 1 70 ? 2.041 12.582 6.728 1.00 96.31 70 MET A N 1
ATOM 569 C CA . MET A 1 70 ? 2.727 11.331 6.400 1.00 96.31 70 MET A CA 1
ATOM 570 C C . MET A 1 70 ? 2.141 10.629 5.166 1.00 96.31 70 MET A C 1
ATOM 572 O O . MET A 1 70 ? 2.884 9.992 4.422 1.00 96.31 70 MET A O 1
ATOM 576 N N . GLU A 1 71 ? 0.834 10.760 4.918 1.00 97.56 71 GLU A N 1
ATOM 577 C CA . GLU A 1 71 ? 0.178 10.177 3.741 1.00 97.56 71 GLU A CA 1
ATOM 578 C C . GLU A 1 71 ? 0.392 11.016 2.471 1.00 97.56 71 GLU A C 1
ATOM 580 O O . GLU A 1 71 ? 0.411 10.455 1.380 1.00 97.56 71 GLU A O 1
ATOM 585 N N . LEU A 1 72 ? 0.622 12.334 2.584 1.00 98.19 72 LEU A N 1
ATOM 586 C CA . LEU A 1 72 ? 0.965 13.198 1.441 1.00 98.19 72 LEU A CA 1
ATOM 587 C C . LEU A 1 72 ? 2.355 12.912 0.856 1.00 98.19 72 LEU A C 1
ATOM 589 O O . LEU A 1 72 ? 2.594 13.215 -0.312 1.00 98.19 72 LEU A O 1
ATOM 593 N N . ILE A 1 73 ? 3.255 12.284 1.617 1.00 98.44 73 ILE A N 1
ATOM 594 C CA . ILE A 1 73 ? 4.594 11.915 1.134 1.00 98.44 73 ILE A CA 1
ATOM 595 C C . ILE A 1 73 ? 4.518 11.032 -0.115 1.00 98.44 73 ILE A C 1
ATOM 597 O O . ILE A 1 73 ? 5.283 11.240 -1.055 1.00 98.44 73 ILE A O 1
ATOM 601 N N . SER A 1 74 ? 3.579 10.083 -0.152 1.00 98.25 74 SER A N 1
ATOM 602 C CA . SER A 1 74 ? 3.450 9.138 -1.265 1.00 98.25 74 SER A CA 1
ATOM 603 C C . SER A 1 74 ? 3.057 9.813 -2.586 1.00 98.25 74 SER A C 1
ATOM 605 O O . SER A 1 74 ? 3.800 9.680 -3.560 1.00 98.25 74 SER A O 1
ATOM 607 N N . PRO A 1 75 ? 1.949 10.582 -2.677 1.00 98.38 75 PRO A N 1
ATOM 608 C CA . PRO A 1 75 ? 1.598 11.286 -3.907 1.00 98.38 75 PRO A CA 1
ATOM 609 C C . PRO A 1 75 ? 2.610 12.385 -4.261 1.00 98.38 75 PRO A C 1
ATOM 611 O O . PRO A 1 75 ? 2.839 12.612 -5.444 1.00 98.38 75 PRO A O 1
ATOM 614 N N . MET A 1 76 ? 3.269 13.033 -3.291 1.00 98.00 76 MET A N 1
ATOM 615 C CA . MET A 1 76 ? 4.330 14.011 -3.587 1.00 98.00 76 MET A CA 1
ATOM 616 C C . MET A 1 76 ? 5.553 13.353 -4.236 1.00 98.00 76 MET A C 1
ATOM 618 O O . MET A 1 76 ? 6.025 13.823 -5.271 1.00 98.00 76 MET A O 1
ATOM 622 N N . SER A 1 77 ? 6.037 12.252 -3.654 1.00 97.31 77 SER A N 1
ATOM 623 C CA . SER A 1 77 ? 7.139 11.457 -4.208 1.00 97.31 77 SER A CA 1
ATOM 624 C C . SER A 1 77 ? 6.788 10.911 -5.594 1.00 97.31 77 SER A C 1
ATOM 626 O O . SER A 1 77 ? 7.590 11.000 -6.528 1.00 97.31 77 SER A O 1
ATOM 628 N N . PHE A 1 78 ? 5.549 10.436 -5.758 1.00 97.81 78 PHE A N 1
ATOM 629 C CA . PHE A 1 78 ? 5.024 9.973 -7.037 1.00 97.81 78 PHE A CA 1
ATOM 630 C C . PHE A 1 78 ? 5.041 11.084 -8.093 1.00 97.81 78 PHE A C 1
ATOM 632 O O . PHE A 1 78 ? 5.616 10.902 -9.161 1.00 97.81 78 PHE A O 1
ATOM 639 N N . LEU A 1 79 ? 4.443 12.246 -7.805 1.00 95.81 79 LEU A N 1
ATOM 640 C CA . LEU A 1 79 ? 4.342 13.355 -8.760 1.00 95.81 79 LEU A CA 1
ATOM 641 C C . LEU A 1 79 ? 5.717 13.906 -9.146 1.00 95.81 79 LEU A C 1
ATOM 643 O O . LEU A 1 79 ? 5.960 14.155 -10.325 1.00 95.81 79 LEU A O 1
ATOM 647 N N . LEU A 1 80 ? 6.628 14.048 -8.178 1.00 93.31 80 LEU A N 1
ATOM 648 C CA . LEU A 1 80 ? 8.005 14.465 -8.443 1.00 93.31 80 LEU A CA 1
ATOM 649 C C . LEU A 1 80 ? 8.715 13.469 -9.368 1.00 93.31 80 LEU A C 1
ATOM 651 O O . LEU A 1 80 ? 9.338 13.867 -10.348 1.00 93.31 80 LEU A O 1
ATOM 655 N N . THR A 1 81 ? 8.590 12.173 -9.089 1.00 93.75 81 THR A N 1
ATOM 656 C CA . THR A 1 81 ? 9.229 11.123 -9.893 1.00 93.75 81 THR A CA 1
ATOM 657 C C . THR A 1 81 ? 8.619 11.028 -11.286 1.00 93.75 81 THR A C 1
ATOM 659 O O . THR A 1 81 ? 9.352 10.905 -12.262 1.00 93.75 81 THR A O 1
ATOM 662 N N . ALA A 1 82 ? 7.295 11.140 -11.403 1.00 91.81 82 ALA A N 1
ATOM 663 C CA . ALA A 1 82 ? 6.606 11.135 -12.687 1.00 91.81 82 ALA A CA 1
ATOM 664 C C . ALA A 1 82 ? 6.973 12.356 -13.544 1.00 91.81 82 ALA A C 1
ATOM 666 O O . ALA A 1 82 ? 7.094 12.235 -14.760 1.00 91.81 82 ALA A O 1
ATOM 667 N N . PHE A 1 83 ? 7.199 13.513 -12.911 1.00 89.50 83 PHE A N 1
ATOM 668 C CA . PHE A 1 83 ? 7.692 14.719 -13.577 1.00 89.50 83 PHE A CA 1
ATOM 669 C C . PHE A 1 83 ? 9.147 14.578 -14.050 1.00 89.50 83 PHE A C 1
ATOM 671 O O . PHE A 1 83 ? 9.491 15.048 -15.133 1.00 89.50 83 PHE A O 1
ATOM 678 N N . LEU A 1 84 ? 10.000 13.921 -13.257 1.00 88.06 84 LEU A N 1
ATOM 679 C CA . LEU A 1 84 ? 11.395 13.644 -13.618 1.00 88.06 84 LEU A CA 1
ATOM 680 C C . LEU A 1 84 ? 11.519 12.565 -14.699 1.00 88.06 84 LEU A C 1
ATOM 682 O O . LEU A 1 84 ? 12.437 12.624 -15.514 1.00 88.06 84 LEU A O 1
ATOM 686 N N . HIS A 1 85 ? 10.589 11.609 -14.700 1.00 84.31 85 HIS A N 1
ATOM 687 C CA . HIS A 1 85 ? 10.447 10.540 -15.684 1.00 84.31 85 HIS A CA 1
ATOM 688 C C . HIS A 1 85 ? 11.766 9.786 -15.977 1.00 84.31 85 HIS A C 1
ATOM 690 O O . HIS A 1 85 ? 12.205 9.710 -17.125 1.00 84.31 85 HIS A O 1
ATOM 696 N N . PRO A 1 86 ? 12.440 9.223 -14.956 1.00 83.56 86 PRO A N 1
ATOM 697 C CA . PRO A 1 86 ? 13.835 8.782 -15.070 1.00 83.56 86 PRO A CA 1
ATOM 698 C C . PRO A 1 86 ? 14.084 7.625 -16.058 1.00 83.56 86 PRO A C 1
ATOM 700 O O . PRO A 1 86 ? 15.206 7.473 -16.534 1.00 83.56 86 PRO A O 1
ATOM 703 N N . PHE A 1 87 ? 13.061 6.832 -16.400 1.00 86.50 87 PHE A N 1
ATOM 704 C CA . PHE A 1 87 ? 13.198 5.584 -17.176 1.00 86.50 87 PHE A CA 1
ATOM 705 C C . PHE A 1 87 ? 12.557 5.616 -18.574 1.00 86.50 87 PHE A C 1
ATOM 707 O O . PHE A 1 87 ? 12.412 4.580 -19.234 1.00 86.50 87 PHE A O 1
ATOM 714 N N . SER A 1 88 ? 12.145 6.794 -19.045 1.00 81.69 88 SER A N 1
ATOM 715 C CA . SER A 1 88 ? 11.729 7.009 -20.435 1.00 81.69 88 SER A CA 1
ATOM 716 C C . SER A 1 88 ? 11.829 8.500 -20.790 1.00 81.69 88 SER A C 1
ATOM 718 O O . SER A 1 88 ? 12.013 9.346 -19.925 1.00 81.69 88 SER A O 1
ATOM 720 N N . ARG A 1 89 ? 11.769 8.857 -22.073 1.00 68.19 89 ARG A N 1
ATOM 721 C CA . ARG A 1 89 ? 11.868 10.258 -22.534 1.00 68.19 89 ARG A CA 1
ATOM 722 C C . ARG A 1 89 ? 10.558 10.803 -23.094 1.00 68.19 89 ARG A C 1
ATOM 724 O O . ARG A 1 89 ? 10.520 11.946 -23.542 1.00 68.19 89 ARG A O 1
ATOM 731 N N . THR A 1 90 ? 9.503 9.992 -23.101 1.00 70.19 90 THR A N 1
ATOM 732 C CA . THR A 1 90 ? 8.211 10.355 -23.678 1.00 70.19 90 THR A CA 1
ATOM 733 C C . THR A 1 90 ? 7.208 10.694 -22.579 1.00 70.19 90 THR A C 1
ATOM 735 O O . THR A 1 90 ? 6.962 9.855 -21.716 1.00 70.19 90 THR A O 1
ATOM 738 N N . PRO A 1 91 ? 6.602 11.894 -22.589 1.00 71.44 91 PRO A N 1
ATOM 739 C CA . PRO A 1 91 ? 5.554 12.223 -21.632 1.00 71.44 91 PRO A CA 1
ATOM 740 C C . PRO A 1 91 ? 4.343 11.301 -21.822 1.00 71.44 91 PRO A C 1
ATOM 742 O O . PRO A 1 91 ? 4.033 10.874 -22.938 1.00 71.44 91 PRO A O 1
ATOM 745 N N . LEU A 1 92 ? 3.640 11.012 -20.726 1.00 76.94 92 LEU A N 1
ATOM 746 C CA . LEU A 1 92 ? 2.440 10.182 -20.763 1.00 76.94 92 LEU A CA 1
ATOM 747 C C . LEU A 1 92 ? 1.330 10.871 -21.568 1.00 76.94 92 LEU A C 1
ATOM 749 O O . LEU A 1 92 ? 0.939 12.001 -21.277 1.00 76.94 92 LEU A O 1
ATOM 753 N N . SER A 1 93 ? 0.773 10.161 -22.550 1.00 84.12 93 SER A N 1
ATOM 754 C CA . SER A 1 93 ? -0.472 10.579 -23.198 1.00 84.12 93 SER A CA 1
ATOM 755 C C . SER A 1 93 ? -1.632 10.468 -22.208 1.00 84.12 93 SER A C 1
ATOM 757 O O . SER A 1 93 ? -1.738 9.469 -21.495 1.00 84.12 93 SER A O 1
ATOM 759 N N . VAL A 1 94 ? -2.534 11.455 -22.194 1.00 82.56 94 VAL A N 1
ATOM 760 C CA . VAL A 1 94 ? -3.686 11.516 -21.270 1.00 82.56 94 VAL A CA 1
ATOM 761 C C . VAL A 1 94 ? -4.590 10.284 -21.384 1.00 82.56 94 VAL A C 1
ATOM 763 O O . VAL A 1 94 ? -5.158 9.844 -20.391 1.00 82.56 94 VAL A O 1
ATOM 766 N N . LEU A 1 95 ? -4.692 9.695 -22.578 1.00 88.19 95 LEU A N 1
ATOM 767 C CA . LEU A 1 95 ? -5.525 8.514 -22.836 1.00 88.19 95 LEU A CA 1
ATOM 768 C C . LEU A 1 95 ? -4.770 7.184 -22.662 1.00 88.19 95 LEU A C 1
ATOM 770 O O . LEU A 1 95 ? -5.331 6.116 -22.913 1.00 88.19 95 LEU A O 1
ATOM 774 N N . SER A 1 96 ? -3.498 7.224 -22.251 1.00 94.00 96 SER A N 1
ATOM 775 C CA . SER A 1 96 ? -2.707 6.010 -22.038 1.00 94.00 96 SER A CA 1
ATOM 776 C C . SER A 1 96 ? -3.180 5.228 -20.802 1.00 94.00 96 SER A C 1
ATOM 778 O O . SER A 1 96 ? -3.600 5.838 -19.812 1.00 94.00 96 SER A O 1
ATOM 780 N N . PRO A 1 97 ? -3.057 3.889 -20.798 1.00 96.38 97 PRO A N 1
ATOM 781 C CA . PRO A 1 97 ? -3.324 3.080 -19.609 1.00 96.38 97 PRO A CA 1
ATOM 782 C C . PRO A 1 97 ? -2.506 3.527 -18.386 1.00 96.38 97 PRO A C 1
ATOM 784 O O . PRO A 1 97 ? -3.008 3.506 -17.266 1.00 96.38 97 PRO A O 1
ATOM 787 N N . GLN A 1 98 ? -1.269 3.992 -18.593 1.00 95.31 98 GLN A N 1
ATOM 788 C CA . GLN A 1 98 ? -0.407 4.550 -17.545 1.00 95.31 98 GLN A CA 1
ATOM 789 C C . GLN A 1 98 ? -0.999 5.814 -16.914 1.00 95.31 98 GLN A C 1
ATOM 791 O O . GLN A 1 98 ? -0.942 5.972 -15.693 1.00 95.31 98 GLN A O 1
ATOM 796 N N . ALA A 1 99 ? -1.574 6.709 -17.725 1.00 94.81 99 ALA A N 1
ATOM 797 C CA . ALA A 1 99 ? -2.239 7.912 -17.229 1.00 94.81 99 ALA A CA 1
ATOM 798 C C . ALA A 1 99 ? -3.501 7.561 -16.428 1.00 94.81 99 ALA A C 1
ATOM 800 O O . ALA A 1 99 ? -3.712 8.129 -15.356 1.00 94.81 99 ALA A O 1
ATOM 801 N N . LEU A 1 100 ? -4.282 6.573 -16.881 1.00 97.44 100 LEU A N 1
ATOM 802 C CA . LEU A 1 100 ? -5.420 6.057 -16.118 1.00 97.44 100 LEU A CA 1
ATOM 803 C C . LEU A 1 100 ? -4.970 5.480 -14.768 1.00 97.44 100 LEU A C 1
ATOM 805 O O . LEU A 1 100 ? -5.464 5.915 -13.734 1.00 97.44 100 LEU A O 1
ATOM 809 N N . LEU A 1 101 ? -3.992 4.569 -14.749 1.00 98.38 101 LEU A N 1
ATOM 810 C CA . LEU A 1 101 ? -3.457 3.982 -13.510 1.00 98.38 101 LEU A CA 1
ATOM 811 C C . LEU A 1 101 ? -2.880 5.047 -12.563 1.00 98.38 101 LEU A C 1
ATOM 813 O O . LEU A 1 101 ? -3.099 4.990 -11.355 1.00 98.38 101 LEU A O 1
ATOM 817 N N . THR A 1 102 ? -2.209 6.063 -13.107 1.00 97.50 102 THR A N 1
ATOM 818 C CA . THR A 1 102 ? -1.749 7.228 -12.338 1.00 97.50 102 THR A CA 1
ATOM 819 C C . THR A 1 102 ? -2.921 7.971 -11.696 1.00 97.50 102 THR A C 1
ATOM 821 O O . THR A 1 102 ? -2.871 8.293 -10.509 1.00 97.50 102 THR A O 1
ATOM 824 N N . ALA A 1 103 ? -4.001 8.213 -12.441 1.00 97.94 103 ALA A N 1
ATOM 825 C CA . ALA A 1 103 ? -5.192 8.871 -11.913 1.00 97.94 103 ALA A CA 1
ATOM 826 C C . ALA A 1 103 ? -5.865 8.049 -10.802 1.00 97.94 103 ALA A C 1
ATOM 828 O O . ALA A 1 103 ? -6.289 8.626 -9.800 1.00 97.94 103 ALA A O 1
ATOM 829 N N . LEU A 1 104 ? -5.920 6.719 -10.931 1.00 98.69 104 LEU A N 1
ATOM 830 C CA . LEU A 1 104 ? -6.449 5.834 -9.885 1.00 98.69 104 LEU A CA 1
ATOM 831 C C . LEU A 1 104 ? -5.603 5.912 -8.607 1.00 98.69 104 LEU A C 1
ATOM 833 O O . LEU A 1 104 ? -6.139 6.168 -7.529 1.00 98.69 104 LEU A O 1
ATOM 837 N N . TYR A 1 105 ? -4.278 5.809 -8.737 1.00 98.69 105 TYR A N 1
ATOM 838 C CA . TYR A 1 105 ? -3.346 5.961 -7.617 1.00 98.69 105 TYR A CA 1
ATOM 839 C C . TYR A 1 105 ? -3.516 7.314 -6.904 1.00 98.69 105 TYR A C 1
ATOM 841 O O . TYR A 1 105 ? -3.647 7.379 -5.681 1.00 98.69 105 TYR A O 1
ATOM 849 N N . LEU A 1 106 ? -3.569 8.413 -7.661 1.00 98.44 106 LEU A N 1
ATOM 850 C CA . LEU A 1 106 ? -3.758 9.746 -7.087 1.00 98.44 106 LEU A CA 1
ATOM 851 C C . LEU A 1 106 ? -5.145 9.904 -6.457 1.00 98.44 106 LEU A C 1
ATOM 853 O O . LEU A 1 106 ? -5.258 10.529 -5.407 1.00 98.44 106 LEU A O 1
ATOM 857 N N . THR A 1 107 ? -6.188 9.306 -7.038 1.00 98.75 107 THR A N 1
ATOM 858 C CA . THR A 1 107 ? -7.547 9.311 -6.471 1.00 98.75 107 THR A CA 1
ATOM 859 C C . THR A 1 107 ? -7.578 8.625 -5.107 1.00 98.75 107 THR A C 1
ATOM 861 O O . THR A 1 107 ? -8.149 9.180 -4.161 1.00 98.75 107 THR A O 1
ATOM 864 N N . HIS A 1 108 ? -6.899 7.479 -4.972 1.00 98.69 108 HIS A N 1
ATOM 865 C CA . HIS A 1 108 ? -6.720 6.820 -3.681 1.00 98.69 108 HIS A CA 1
ATOM 866 C C . HIS A 1 108 ? -6.103 7.780 -2.660 1.00 98.69 108 HIS A C 1
ATOM 868 O O . HIS A 1 108 ? -6.671 8.009 -1.590 1.00 98.69 108 HIS A O 1
ATOM 874 N N . TYR A 1 109 ? -4.972 8.403 -3.004 1.00 98.38 109 TYR A N 1
ATOM 875 C CA . TYR A 1 109 ? -4.250 9.272 -2.075 1.00 98.38 109 TYR A CA 1
ATOM 876 C C . TYR A 1 109 ? -4.948 10.606 -1.794 1.00 98.38 109 TYR A C 1
ATOM 878 O O . TYR A 1 109 ? -4.836 11.114 -0.680 1.00 98.38 109 TYR A O 1
ATOM 886 N N . VAL A 1 110 ? -5.741 11.149 -2.720 1.00 98.38 110 VAL A N 1
ATOM 887 C CA . VAL A 1 110 ? -6.624 12.294 -2.438 1.00 98.38 110 VAL A CA 1
ATOM 888 C C . VAL A 1 110 ? -7.619 11.924 -1.340 1.00 98.38 110 VAL A C 1
ATOM 890 O O . VAL A 1 110 ? -7.784 12.673 -0.371 1.00 98.38 110 VAL A O 1
ATOM 893 N N . ASN A 1 111 ? -8.242 10.747 -1.430 1.00 98.00 111 ASN A N 1
ATOM 894 C CA . ASN A 1 111 ? -9.120 10.280 -0.365 1.00 98.00 111 ASN A CA 1
ATOM 895 C C . ASN A 1 111 ? -8.344 10.002 0.935 1.00 98.00 111 ASN A C 1
ATOM 897 O O . ASN A 1 111 ? -8.719 10.504 1.994 1.00 98.00 111 ASN A O 1
ATOM 901 N N . ARG A 1 112 ? -7.248 9.243 0.866 1.00 96.81 112 ARG A N 1
ATOM 902 C CA . ARG A 1 112 ? -6.496 8.754 2.028 1.00 96.81 112 ARG A CA 1
ATOM 903 C C . ARG A 1 112 ? -5.764 9.850 2.801 1.00 96.81 112 ARG A C 1
ATOM 905 O O . ARG A 1 112 ? -5.806 9.858 4.035 1.00 96.81 112 ARG A O 1
ATOM 912 N N . ALA A 1 113 ? -5.099 10.754 2.088 1.00 96.62 113 ALA A N 1
ATOM 913 C CA . ALA A 1 113 ? -4.245 11.783 2.669 1.00 96.62 113 ALA A CA 1
ATOM 914 C C . ALA A 1 113 ? -5.005 13.072 2.995 1.00 96.62 113 ALA A C 1
ATOM 916 O O . ALA A 1 113 ? -4.609 13.776 3.918 1.00 96.62 113 ALA A O 1
ATOM 917 N N . VAL A 1 114 ? -6.096 13.380 2.280 1.00 96.94 114 VAL A N 1
ATOM 918 C CA . VAL A 1 114 ? -6.804 14.664 2.423 1.00 96.94 114 VAL A CA 1
ATOM 919 C C . VAL A 1 114 ? -8.246 14.472 2.886 1.00 96.94 114 VAL A C 1
ATOM 921 O O . VAL A 1 114 ? -8.595 14.895 3.988 1.00 96.94 114 VAL A O 1
ATOM 924 N N . LEU A 1 115 ? -9.104 13.821 2.094 1.00 97.06 115 LEU A N 1
ATOM 925 C CA . LEU A 1 115 ? -10.549 13.819 2.370 1.00 97.06 115 LEU A CA 1
ATOM 926 C C . LEU A 1 115 ? -10.918 13.035 3.640 1.00 97.06 115 LEU A C 1
ATOM 928 O O . LEU A 1 115 ? -11.652 13.540 4.489 1.00 97.06 115 LEU A O 1
ATOM 932 N N . SER A 1 116 ? -10.409 11.813 3.794 1.00 94.88 116 SER A N 1
ATOM 933 C CA . SER A 1 116 ? -10.670 10.937 4.943 1.00 94.88 116 SER A CA 1
ATOM 934 C C . SER A 1 116 ? -10.234 11.555 6.286 1.00 94.88 116 SER A C 1
ATOM 936 O O . SER A 1 116 ? -11.071 11.656 7.196 1.00 94.88 116 SER A O 1
ATOM 938 N N . PRO A 1 117 ? -8.987 12.050 6.456 1.00 93.50 117 PRO A N 1
ATOM 939 C CA . PRO A 1 117 ? -8.584 12.682 7.710 1.00 93.50 117 PRO A CA 1
ATOM 940 C C . PRO A 1 117 ? -9.366 13.968 8.010 1.00 93.50 117 PRO A C 1
ATOM 942 O O . PRO A 1 117 ? -9.741 14.169 9.163 1.00 93.50 117 PRO A O 1
ATOM 945 N N . LEU A 1 118 ? -9.694 14.796 7.008 1.00 94.25 118 LEU A N 1
ATOM 946 C CA . LEU A 1 118 ? -10.499 16.011 7.218 1.00 94.25 118 LEU A CA 1
ATOM 947 C C . LEU A 1 118 ? -11.951 15.712 7.624 1.00 94.25 118 LEU A C 1
ATOM 949 O O . LEU A 1 118 ? -12.574 16.494 8.340 1.00 94.25 118 LEU A O 1
ATOM 953 N N . ARG A 1 119 ? -12.492 14.560 7.214 1.00 93.38 119 ARG A N 1
ATOM 954 C CA . ARG A 1 119 ? -13.825 14.081 7.619 1.00 93.38 119 ARG A CA 1
ATOM 955 C C . ARG A 1 119 ? -13.834 13.392 8.985 1.00 93.38 119 ARG A C 1
ATOM 957 O O . ARG A 1 119 ? -14.908 13.086 9.511 1.00 93.38 119 ARG A O 1
ATOM 964 N N . THR A 1 120 ? -12.664 13.127 9.565 1.00 88.31 120 THR A N 1
ATOM 965 C CA . THR A 1 120 ? -12.538 12.399 10.828 1.00 88.31 120 THR A CA 1
ATOM 966 C C . THR A 1 120 ? -12.810 13.325 12.027 1.00 88.31 120 THR A C 1
ATOM 968 O O . THR A 1 120 ? -12.084 14.294 12.221 1.00 88.31 120 THR A O 1
ATOM 971 N N . PRO A 1 121 ? -13.805 13.041 12.901 1.00 86.12 121 PRO A N 1
ATOM 972 C CA . PRO A 1 121 ? -14.185 13.961 13.989 1.00 86.12 121 PRO A CA 1
ATOM 973 C C . PRO A 1 121 ? -13.125 14.166 15.074 1.00 86.12 121 PRO A C 1
ATOM 975 O O . PRO A 1 121 ? -13.146 15.187 15.770 1.00 86.12 121 PRO A O 1
ATOM 978 N N . SER A 1 122 ? -12.302 13.137 15.275 1.00 82.31 122 SER A N 1
ATOM 979 C CA . SER A 1 122 ? -11.152 13.082 16.173 1.00 82.31 122 SER A CA 1
ATOM 980 C C . SER A 1 122 ? -10.267 11.901 15.771 1.00 82.31 122 SER A C 1
ATOM 982 O O . SER A 1 122 ? -10.776 10.843 15.371 1.00 82.31 122 SER A O 1
ATOM 984 N N . ARG A 1 123 ? -8.953 12.075 15.905 1.00 83.00 123 ARG A N 1
ATOM 985 C CA . ARG A 1 123 ? -7.957 11.016 15.743 1.00 83.00 123 ARG A CA 1
ATOM 986 C C . ARG A 1 123 ? -6.963 11.096 16.895 1.00 83.00 123 ARG A C 1
ATOM 988 O O . ARG A 1 123 ? -6.465 12.179 17.189 1.00 83.00 123 ARG A O 1
ATOM 995 N N . ALA A 1 124 ? -6.700 9.957 17.528 1.00 84.69 124 ALA A N 1
ATOM 996 C CA . ALA A 1 124 ? -5.754 9.856 18.627 1.00 84.69 124 ALA A CA 1
ATOM 997 C C . ALA A 1 124 ? -4.375 10.419 18.228 1.00 84.69 124 ALA A C 1
ATOM 999 O O . ALA A 1 124 ? -3.979 10.260 17.064 1.00 84.69 124 ALA A O 1
ATOM 1000 N N . PRO A 1 125 ? -3.650 11.047 19.171 1.00 86.12 125 PRO A N 1
ATOM 1001 C CA . PRO A 1 125 ? -2.305 11.544 18.924 1.00 86.12 125 PRO A CA 1
ATOM 1002 C C . PRO A 1 125 ? -1.376 10.478 18.333 1.00 86.12 125 PRO A C 1
ATOM 1004 O O . PRO A 1 125 ? -1.555 9.274 18.530 1.00 86.12 125 PRO A O 1
ATOM 1007 N N . SER A 1 126 ? -0.383 10.927 17.572 1.00 86.19 126 SER A N 1
ATOM 1008 C CA . SER A 1 126 ? 0.601 10.048 16.935 1.00 86.19 126 SER A CA 1
ATOM 1009 C C . SER A 1 126 ? 1.987 10.304 17.506 1.00 86.19 126 SER A C 1
ATOM 1011 O O . SER A 1 126 ? 2.402 11.451 17.650 1.00 86.19 126 SER A O 1
ATOM 1013 N N . HIS A 1 127 ? 2.724 9.241 17.818 1.00 90.12 127 HIS A N 1
ATOM 1014 C CA . HIS A 1 127 ? 4.136 9.366 18.172 1.00 90.12 127 HIS A CA 1
ATOM 1015 C C . HIS A 1 127 ? 4.975 9.730 16.925 1.00 90.12 127 HIS A C 1
ATOM 1017 O O . HIS A 1 127 ? 4.684 9.206 15.845 1.00 90.12 127 HIS A O 1
ATOM 1023 N N . PRO A 1 128 ? 6.062 10.523 17.026 1.00 89.88 128 PRO A N 1
ATOM 1024 C CA . PRO A 1 128 ? 6.869 10.920 15.870 1.00 89.88 128 PRO A CA 1
ATOM 1025 C C . PRO A 1 128 ? 7.479 9.726 15.136 1.00 89.88 128 PRO A C 1
ATOM 1027 O O . PRO A 1 128 ? 7.573 9.739 13.915 1.00 89.88 128 PRO A O 1
ATOM 1030 N N . ALA A 1 129 ? 7.803 8.646 15.855 1.00 90.25 129 ALA A N 1
ATOM 1031 C CA . ALA A 1 129 ? 8.277 7.398 15.250 1.00 90.25 129 ALA A CA 1
ATOM 1032 C C . ALA A 1 129 ? 7.293 6.817 14.215 1.00 90.25 129 ALA A C 1
ATOM 1034 O O . ALA A 1 129 ? 7.730 6.236 13.225 1.00 90.25 129 ALA A O 1
ATOM 1035 N N . VAL A 1 130 ? 5.979 6.997 14.409 1.00 89.69 130 VAL A N 1
ATOM 1036 C CA . VAL A 1 130 ? 4.955 6.553 13.447 1.00 89.69 130 VAL A CA 1
ATOM 1037 C C . VAL A 1 130 ? 5.020 7.400 12.182 1.00 89.69 130 VAL A C 1
ATOM 1039 O O . VAL A 1 130 ? 5.026 6.851 11.087 1.00 89.69 130 VAL A O 1
ATOM 1042 N N . VAL A 1 131 ? 5.137 8.722 12.334 1.00 92.44 131 VAL A N 1
ATOM 1043 C CA . VAL A 1 131 ? 5.272 9.657 11.208 1.00 92.44 131 VAL A CA 1
ATOM 1044 C C . VAL A 1 131 ? 6.545 9.361 10.419 1.00 92.44 131 VAL A C 1
ATOM 1046 O O . VAL A 1 131 ? 6.487 9.221 9.204 1.00 92.44 131 VAL A O 1
ATOM 1049 N N . VAL A 1 132 ? 7.677 9.189 11.104 1.00 93.88 132 VAL A N 1
ATOM 1050 C CA . VAL A 1 132 ? 8.963 8.849 10.478 1.00 93.88 132 VAL A CA 1
ATOM 1051 C C . VAL A 1 132 ? 8.875 7.515 9.738 1.00 93.88 132 VAL A C 1
ATOM 1053 O O . VAL A 1 132 ? 9.237 7.449 8.568 1.00 93.88 132 VAL A O 1
ATOM 1056 N N . SER A 1 133 ? 8.323 6.474 10.367 1.00 92.12 133 SER A N 1
ATOM 1057 C CA . SER A 1 133 ? 8.148 5.164 9.718 1.00 92.12 133 SER A CA 1
ATOM 1058 C C . SER A 1 133 ? 7.258 5.258 8.476 1.00 92.12 133 SER A C 1
ATOM 1060 O O . SER A 1 133 ? 7.571 4.666 7.447 1.00 92.12 133 SER A O 1
ATOM 1062 N N . ALA A 1 134 ? 6.179 6.042 8.544 1.00 93.56 134 ALA A N 1
ATOM 1063 C CA . ALA A 1 134 ? 5.294 6.270 7.410 1.00 93.56 134 ALA A CA 1
ATOM 1064 C C . ALA A 1 134 ? 5.983 7.049 6.277 1.00 93.56 134 ALA A C 1
ATOM 1066 O O . ALA A 1 134 ? 5.764 6.708 5.123 1.00 93.56 134 ALA A O 1
ATOM 1067 N N . ILE A 1 135 ? 6.863 8.017 6.566 1.00 94.81 135 ILE A N 1
ATOM 1068 C CA . ILE A 1 135 ? 7.687 8.689 5.539 1.00 94.81 135 ILE A CA 1
ATOM 1069 C C . ILE A 1 135 ? 8.612 7.680 4.847 1.00 94.81 135 ILE A C 1
ATOM 1071 O O . ILE A 1 135 ? 8.669 7.648 3.618 1.00 94.81 135 ILE A O 1
ATOM 1075 N N . PHE A 1 136 ? 9.306 6.837 5.622 1.00 93.62 136 PHE A N 1
ATOM 1076 C CA . PHE A 1 136 ? 10.209 5.810 5.085 1.00 93.62 136 PHE A CA 1
ATOM 1077 C C . PHE A 1 136 ? 9.487 4.736 4.269 1.00 93.62 136 PHE A C 1
ATOM 1079 O O . PHE A 1 136 ? 10.110 4.093 3.432 1.00 93.62 136 PHE A O 1
ATOM 1086 N N . PHE A 1 137 ? 8.184 4.557 4.474 1.00 95.06 137 PHE A N 1
ATOM 1087 C CA . PHE A 1 137 ? 7.358 3.693 3.642 1.00 95.06 137 PHE A CA 1
ATOM 1088 C C . PHE A 1 137 ? 6.806 4.438 2.413 1.00 95.06 137 PHE A C 1
ATOM 1090 O O . PHE A 1 137 ? 7.058 4.053 1.275 1.00 95.06 137 PHE A O 1
ATOM 1097 N N . ASN A 1 138 ? 6.096 5.547 2.618 1.00 97.12 138 ASN A N 1
ATOM 1098 C CA . ASN A 1 138 ? 5.398 6.272 1.557 1.00 97.12 138 ASN A CA 1
ATOM 1099 C C . ASN A 1 138 ? 6.348 6.938 0.548 1.00 97.12 138 ASN A C 1
ATOM 1101 O O . ASN A 1 138 ? 6.021 7.014 -0.633 1.00 97.12 138 ASN A O 1
ATOM 1105 N N . GLY A 1 139 ? 7.532 7.390 0.974 1.00 96.94 139 GLY A N 1
ATOM 1106 C CA . GLY A 1 139 ? 8.523 8.003 0.084 1.00 96.94 139 GLY A CA 1
ATOM 1107 C C . GLY A 1 139 ? 8.977 7.044 -1.022 1.00 96.94 139 GLY A C 1
ATOM 1108 O O . GLY A 1 139 ? 8.726 7.332 -2.198 1.00 96.94 139 GLY A O 1
ATOM 1109 N N . PRO A 1 140 ? 9.587 5.896 -0.668 1.00 96.38 140 PRO A N 1
ATOM 1110 C CA . PRO A 1 140 ? 9.938 4.852 -1.623 1.00 96.38 140 PRO A CA 1
ATOM 1111 C C . PRO A 1 140 ? 8.733 4.292 -2.379 1.00 96.38 140 PRO A C 1
ATOM 1113 O O . PRO A 1 140 ? 8.858 4.062 -3.575 1.00 96.38 140 PRO A O 1
ATOM 1116 N N . ASN A 1 141 ? 7.569 4.120 -1.738 1.00 97.75 141 ASN A N 1
ATOM 1117 C CA . ASN A 1 141 ? 6.371 3.614 -2.419 1.00 97.75 141 ASN A CA 1
ATOM 1118 C C . ASN A 1 141 ? 5.966 4.500 -3.609 1.00 97.75 141 ASN A C 1
ATOM 1120 O O . ASN A 1 141 ? 5.874 4.031 -4.746 1.00 97.75 141 ASN A O 1
ATOM 1124 N N . GLY A 1 142 ? 5.792 5.802 -3.355 1.00 97.94 142 GLY A N 1
ATOM 1125 C CA . GLY A 1 142 ? 5.438 6.770 -4.389 1.00 97.94 142 GLY A CA 1
ATOM 1126 C C . GLY A 1 142 ? 6.486 6.853 -5.496 1.00 97.94 142 GLY A C 1
ATOM 1127 O O . GLY A 1 142 ? 6.131 6.855 -6.675 1.00 97.94 142 GLY A O 1
ATOM 1128 N N . PHE A 1 143 ? 7.771 6.843 -5.125 1.00 97.62 143 PHE A N 1
ATOM 1129 C CA . PHE A 1 143 ? 8.883 6.830 -6.076 1.00 97.62 143 PHE A CA 1
ATOM 1130 C C . PHE A 1 143 ? 8.849 5.581 -6.964 1.00 97.62 143 PHE A C 1
ATOM 1132 O O . PHE A 1 143 ? 8.847 5.704 -8.185 1.00 97.62 143 PHE A O 1
ATOM 1139 N N . LEU A 1 144 ? 8.773 4.383 -6.377 1.00 97.94 144 LEU A N 1
ATOM 1140 C CA . LEU A 1 144 ? 8.823 3.113 -7.104 1.00 97.94 144 LEU A CA 1
ATOM 1141 C C . LEU A 1 144 ? 7.637 2.942 -8.058 1.00 97.94 144 LEU A C 1
ATOM 1143 O O . LEU A 1 144 ? 7.830 2.524 -9.201 1.00 97.94 144 LEU A O 1
ATOM 1147 N N . LEU A 1 145 ? 6.421 3.279 -7.617 1.00 97.94 145 LEU A N 1
ATOM 1148 C CA . LEU A 1 145 ? 5.225 3.189 -8.459 1.00 97.94 145 LEU A CA 1
ATOM 1149 C C . LEU A 1 145 ? 5.282 4.165 -9.636 1.00 97.94 145 LEU A C 1
ATOM 1151 O O . LEU A 1 145 ? 4.997 3.761 -10.764 1.00 97.94 145 LEU A O 1
ATOM 1155 N N . ALA A 1 146 ? 5.696 5.414 -9.406 1.00 96.94 146 ALA A N 1
ATOM 1156 C CA . ALA A 1 146 ? 5.859 6.395 -10.476 1.00 96.94 146 ALA A CA 1
ATOM 1157 C C . ALA A 1 146 ? 6.973 5.999 -11.447 1.00 96.94 146 ALA A C 1
ATOM 1159 O O . ALA A 1 146 ? 6.747 5.990 -12.656 1.00 96.94 146 ALA A O 1
ATOM 1160 N N . ALA A 1 147 ? 8.148 5.627 -10.930 1.00 95.94 147 ALA A N 1
ATOM 1161 C CA . ALA A 1 147 ? 9.285 5.148 -11.710 1.00 95.94 147 ALA A CA 1
ATOM 1162 C C . ALA A 1 147 ? 8.891 3.996 -12.641 1.00 95.94 147 ALA A C 1
ATOM 1164 O O . ALA A 1 147 ? 9.209 4.017 -13.828 1.00 95.94 147 ALA A O 1
ATOM 1165 N N . TYR A 1 148 ? 8.150 3.017 -12.119 1.00 96.75 148 TYR A N 1
ATOM 1166 C CA . TYR A 1 148 ? 7.674 1.899 -12.920 1.00 96.75 148 TYR A CA 1
ATOM 1167 C C . TYR A 1 148 ? 6.617 2.323 -13.942 1.00 96.75 148 TYR A C 1
ATOM 1169 O O . TYR A 1 148 ? 6.798 2.044 -15.125 1.00 96.75 148 TYR A O 1
ATOM 1177 N N . LEU A 1 149 ? 5.545 3.015 -13.535 1.00 95.69 149 LEU A N 1
ATOM 1178 C CA . LEU A 1 149 ? 4.454 3.392 -14.448 1.00 95.69 149 LEU A CA 1
ATOM 1179 C C . LEU A 1 149 ? 4.912 4.314 -15.581 1.00 95.69 149 LEU A C 1
ATOM 1181 O O . LEU A 1 149 ? 4.340 4.273 -16.665 1.00 95.69 149 LEU A O 1
ATOM 1185 N N . THR A 1 150 ? 5.947 5.116 -15.348 1.00 93.44 150 THR A N 1
ATOM 1186 C CA . THR A 1 150 ? 6.553 5.986 -16.365 1.00 93.44 150 THR A CA 1
ATOM 1187 C C . THR A 1 150 ? 7.657 5.312 -17.180 1.00 93.44 150 THR A C 1
ATOM 1189 O O . THR A 1 150 ? 8.185 5.899 -18.118 1.00 93.44 150 THR A O 1
ATOM 1192 N N . SER A 1 151 ? 8.016 4.065 -16.873 1.00 94.12 151 SER A N 1
ATOM 1193 C CA . SER A 1 151 ? 9.080 3.350 -17.579 1.00 94.12 151 SER A CA 1
ATOM 1194 C C . SER A 1 151 ? 8.644 2.808 -18.943 1.00 94.12 151 SER A C 1
ATOM 1196 O O . SER A 1 151 ? 7.472 2.510 -19.201 1.00 94.12 151 SER A O 1
ATOM 1198 N N . THR A 1 152 ? 9.634 2.559 -19.801 1.00 92.69 152 THR A N 1
ATOM 1199 C CA . THR A 1 152 ? 9.439 1.833 -21.068 1.00 92.69 152 THR A CA 1
ATOM 1200 C C . THR A 1 152 ? 8.927 0.400 -20.844 1.00 92.69 152 THR A C 1
ATOM 1202 O O . THR A 1 152 ? 8.160 -0.118 -21.657 1.00 92.69 152 THR A O 1
ATOM 1205 N N . ALA A 1 153 ? 9.293 -0.237 -19.726 1.00 93.44 153 ALA A N 1
ATOM 1206 C CA . ALA A 1 153 ? 8.836 -1.584 -19.383 1.00 93.44 153 ALA A CA 1
ATOM 1207 C C . ALA A 1 153 ? 7.317 -1.626 -19.146 1.00 93.44 153 ALA A C 1
ATOM 1209 O O . ALA A 1 153 ? 6.623 -2.455 -19.739 1.00 93.44 153 ALA A O 1
ATOM 1210 N N . ALA A 1 154 ? 6.784 -0.687 -18.356 1.00 95.56 154 ALA A N 1
ATOM 1211 C CA . ALA A 1 154 ? 5.340 -0.563 -18.164 1.00 95.56 154 ALA A CA 1
ATOM 1212 C C . ALA A 1 154 ? 4.628 -0.198 -19.471 1.00 95.56 154 ALA A C 1
ATOM 1214 O O . ALA A 1 154 ? 3.587 -0.774 -19.776 1.00 95.56 154 ALA A O 1
ATOM 1215 N N . ALA A 1 155 ? 5.209 0.696 -20.280 1.00 93.94 155 ALA A N 1
ATOM 1216 C CA . ALA A 1 155 ? 4.645 1.045 -21.583 1.00 93.94 155 ALA A CA 1
ATOM 1217 C C . ALA A 1 155 ? 4.536 -0.158 -22.528 1.00 93.94 155 ALA A C 1
ATOM 1219 O O . ALA A 1 155 ? 3.522 -0.317 -23.203 1.00 93.94 155 ALA A O 1
ATOM 1220 N N . THR A 1 156 ? 5.542 -1.033 -22.526 1.00 94.31 156 THR A N 1
ATOM 1221 C CA . THR A 1 156 ? 5.541 -2.258 -23.335 1.00 94.31 156 THR A CA 1
ATOM 1222 C C . THR A 1 156 ? 4.470 -3.235 -22.854 1.00 94.31 156 THR A C 1
ATOM 1224 O O . THR A 1 156 ? 3.696 -3.743 -23.661 1.00 94.31 156 THR A O 1
ATOM 1227 N N . PHE A 1 157 ? 4.371 -3.457 -21.540 1.00 96.31 157 PHE A N 1
ATOM 1228 C CA . PHE A 1 157 ? 3.342 -4.326 -20.961 1.00 96.31 157 PHE A CA 1
ATOM 1229 C C . PHE A 1 157 ? 1.917 -3.811 -21.228 1.00 96.31 157 PHE A C 1
ATOM 1231 O O . PHE A 1 157 ? 1.006 -4.594 -21.490 1.00 96.31 157 PHE A O 1
ATOM 1238 N N . LEU A 1 158 ? 1.726 -2.490 -21.188 1.00 96.56 158 LEU A N 1
ATOM 1239 C CA . LEU A 1 158 ? 0.417 -1.847 -21.301 1.00 96.56 158 LEU A CA 1
ATOM 1240 C C . LEU A 1 158 ? 0.015 -1.478 -22.735 1.00 96.56 158 LEU A C 1
ATOM 1242 O O . LEU A 1 158 ? -1.089 -0.969 -22.924 1.00 96.56 158 LEU A O 1
ATOM 1246 N N . ALA A 1 159 ? 0.846 -1.754 -23.745 1.00 94.25 159 ALA A N 1
ATOM 1247 C CA . ALA A 1 159 ? 0.617 -1.321 -25.127 1.00 94.25 159 ALA A CA 1
ATOM 1248 C C . ALA A 1 159 ? -0.783 -1.686 -25.667 1.00 94.25 159 ALA A C 1
ATOM 1250 O O . ALA A 1 159 ? -1.404 -0.883 -26.357 1.00 94.25 159 ALA A O 1
ATOM 1251 N N . ASN A 1 160 ? -1.309 -2.857 -25.288 1.00 94.44 160 ASN A N 1
ATOM 1252 C CA . ASN A 1 160 ? -2.626 -3.355 -25.705 1.00 94.44 160 ASN A CA 1
ATOM 1253 C C . ASN A 1 160 ? -3.617 -3.508 -24.537 1.00 94.44 160 ASN A C 1
ATOM 1255 O O . ASN A 1 160 ? -4.587 -4.265 -24.639 1.00 94.44 160 ASN A O 1
ATOM 1259 N N . ALA A 1 161 ? -3.390 -2.812 -23.417 1.00 96.75 161 ALA A N 1
ATOM 1260 C CA . ALA A 1 161 ? -4.115 -3.028 -22.162 1.00 96.75 161 ALA A CA 1
ATOM 1261 C C . ALA A 1 161 ? -5.646 -3.015 -22.322 1.00 96.75 161 ALA A C 1
ATOM 1263 O O . ALA A 1 161 ? -6.320 -3.909 -21.818 1.00 96.75 161 ALA A O 1
ATOM 1264 N N . TYR A 1 162 ? -6.200 -2.071 -23.091 1.00 96.75 162 TYR A N 1
ATOM 1265 C CA . TYR A 1 162 ? -7.652 -1.948 -23.281 1.00 96.75 162 TYR A CA 1
ATOM 1266 C C . TYR A 1 162 ? -8.300 -3.119 -24.032 1.00 96.75 162 TYR A C 1
ATOM 1268 O O . TYR A 1 162 ? -9.512 -3.301 -23.936 1.00 96.75 162 TYR A O 1
ATOM 1276 N N . THR A 1 163 ? -7.512 -3.937 -24.732 1.00 97.06 163 THR A N 1
ATOM 1277 C CA . THR A 1 163 ? -7.993 -5.159 -25.399 1.00 97.06 163 THR A CA 1
ATOM 1278 C C . THR A 1 163 ? -7.835 -6.413 -24.534 1.00 97.06 163 THR A C 1
ATOM 1280 O O . THR A 1 163 ? -8.393 -7.460 -24.857 1.00 97.06 163 THR A O 1
ATOM 1283 N N . HIS A 1 164 ? -7.110 -6.329 -23.412 1.00 96.56 164 HIS A N 1
ATOM 1284 C CA . HIS A 1 164 ? -6.823 -7.473 -22.554 1.00 96.56 164 HIS A CA 1
ATOM 1285 C C . HIS A 1 164 ? -7.805 -7.572 -21.369 1.00 96.56 164 HIS A C 1
ATOM 1287 O O . HIS A 1 164 ? -7.871 -6.655 -20.547 1.00 96.56 164 HIS A O 1
ATOM 1293 N N . PRO A 1 165 ? -8.502 -8.714 -21.180 1.00 97.75 165 PRO A N 1
ATOM 1294 C CA . PRO A 1 165 ? -9.456 -8.897 -20.078 1.00 97.75 165 PRO A CA 1
ATOM 1295 C C . PRO A 1 165 ? -8.850 -8.702 -18.684 1.00 97.75 165 PRO A C 1
ATOM 1297 O O . PRO A 1 165 ? -9.510 -8.196 -17.779 1.00 97.75 165 PRO A O 1
ATOM 1300 N N . ARG A 1 166 ? -7.571 -9.064 -18.516 1.00 97.75 166 ARG A N 1
ATOM 1301 C CA . ARG A 1 166 ? -6.824 -8.894 -17.262 1.00 97.75 166 ARG A CA 1
ATOM 1302 C C . ARG A 1 166 ? -6.808 -7.440 -16.788 1.00 97.75 166 ARG A C 1
ATOM 1304 O O . ARG A 1 166 ? -6.939 -7.200 -15.592 1.00 97.75 166 ARG A O 1
ATOM 1311 N N . PHE A 1 167 ? -6.651 -6.491 -17.710 1.00 98.56 167 PHE A N 1
ATOM 1312 C CA . PHE A 1 167 ? -6.609 -5.073 -17.374 1.00 98.56 167 PHE A CA 1
ATOM 1313 C C . PHE A 1 167 ? -7.949 -4.622 -16.786 1.00 98.56 167 PHE A C 1
ATOM 1315 O O . PHE A 1 167 ? -7.990 -4.079 -15.687 1.00 98.56 167 PHE A O 1
ATOM 1322 N N . TRP A 1 168 ? -9.054 -4.950 -17.462 1.00 98.50 168 TRP A N 1
ATOM 1323 C CA . TRP A 1 168 ? -10.407 -4.626 -17.007 1.00 98.50 168 TRP A CA 1
ATOM 1324 C C . TRP A 1 168 ? -10.783 -5.310 -15.694 1.00 98.50 168 TRP A C 1
ATOM 1326 O O . TRP A 1 168 ? -11.366 -4.665 -14.825 1.00 98.50 168 TRP A O 1
ATOM 1336 N N . LEU A 1 169 ? -10.403 -6.577 -15.506 1.00 98.69 169 LEU A N 1
ATOM 1337 C CA . LEU A 1 169 ? -10.563 -7.256 -14.220 1.00 98.69 169 LEU A CA 1
ATOM 1338 C C . LEU A 1 169 ? -9.825 -6.501 -13.107 1.00 98.69 169 LEU A C 1
ATOM 1340 O O . LEU A 1 169 ? -10.399 -6.268 -12.045 1.00 98.69 169 LEU A O 1
ATOM 1344 N N . GLY A 1 170 ? -8.584 -6.079 -13.363 1.00 98.81 170 GLY A N 1
ATOM 1345 C CA . GLY A 1 170 ? -7.811 -5.274 -12.423 1.00 98.81 170 GLY A CA 1
ATOM 1346 C C . GLY A 1 170 ? -8.493 -3.947 -12.076 1.00 98.81 170 GLY A C 1
ATOM 1347 O O . GLY A 1 170 ? -8.607 -3.612 -10.900 1.00 98.81 170 GLY A O 1
ATOM 1348 N N . LEU A 1 171 ? -9.043 -3.236 -13.068 1.00 98.81 171 LEU A N 1
ATOM 1349 C CA . LEU A 1 171 ? -9.793 -1.992 -12.843 1.00 98.81 171 LEU A CA 1
ATOM 1350 C C . LEU A 1 171 ? -11.075 -2.201 -12.024 1.00 98.81 171 LEU A C 1
ATOM 1352 O O . LEU A 1 171 ? -11.385 -1.392 -11.151 1.00 98.81 171 LEU A O 1
ATOM 1356 N N . ILE A 1 172 ? -11.814 -3.283 -12.285 1.00 98.88 172 ILE A N 1
ATOM 1357 C CA . ILE A 1 172 ? -13.029 -3.626 -11.532 1.00 98.88 172 ILE A CA 1
ATOM 1358 C C . ILE A 1 172 ? -12.675 -3.938 -10.077 1.00 98.88 172 ILE A C 1
ATOM 1360 O O . ILE A 1 172 ? -13.317 -3.413 -9.169 1.00 98.88 172 ILE A O 1
ATOM 1364 N N . LEU A 1 173 ? -11.643 -4.755 -9.848 1.00 98.88 173 LEU A N 1
ATOM 1365 C CA . LEU A 1 173 ? -11.160 -5.064 -8.502 1.00 98.88 173 LEU A CA 1
ATOM 1366 C C . LEU A 1 173 ? -10.691 -3.799 -7.780 1.00 98.88 173 LEU A C 1
ATOM 1368 O O . LEU A 1 173 ? -11.075 -3.592 -6.631 1.00 98.88 173 LEU A O 1
ATOM 1372 N N . TRP A 1 174 ? -9.958 -2.918 -8.470 1.00 98.88 174 TRP A N 1
ATOM 1373 C CA . TRP A 1 174 ? -9.549 -1.627 -7.922 1.00 98.88 174 TRP A CA 1
ATOM 1374 C C . TRP A 1 174 ? -10.761 -0.797 -7.485 1.00 98.88 174 TRP A C 1
ATOM 1376 O O . TRP A 1 174 ? -10.839 -0.373 -6.337 1.00 98.88 174 TRP A O 1
ATOM 1386 N N . ALA A 1 175 ? -11.757 -0.632 -8.359 1.00 98.88 175 ALA A N 1
ATOM 1387 C CA . ALA A 1 175 ? -12.940 0.175 -8.066 1.00 98.88 175 ALA A CA 1
ATOM 1388 C C . ALA A 1 175 ? -13.784 -0.402 -6.915 1.00 98.88 175 ALA A C 1
ATOM 1390 O O . ALA A 1 175 ? -14.223 0.341 -6.034 1.00 98.88 175 ALA A O 1
ATOM 1391 N N . VAL A 1 176 ? -13.997 -1.723 -6.900 1.00 98.75 176 VAL A N 1
ATOM 1392 C CA . VAL A 1 176 ? -14.734 -2.417 -5.831 1.00 98.75 176 VAL A CA 1
ATOM 1393 C C . VAL A 1 176 ? -13.980 -2.329 -4.505 1.00 98.75 176 VAL A C 1
ATOM 1395 O O . VAL A 1 176 ? -14.596 -2.047 -3.476 1.00 98.75 176 VAL A O 1
ATOM 1398 N N . GLY A 1 177 ? -12.661 -2.531 -4.527 1.00 98.81 177 GLY A N 1
ATOM 1399 C CA . GLY A 1 177 ? -11.796 -2.398 -3.360 1.00 98.81 177 GLY A CA 1
ATOM 1400 C C . GLY A 1 177 ? -11.803 -0.977 -2.801 1.00 98.81 177 GLY A C 1
ATOM 1401 O O . GLY A 1 177 ? -12.119 -0.782 -1.629 1.00 98.81 177 GLY A O 1
ATOM 1402 N N . PHE A 1 178 ? -11.594 0.031 -3.648 1.00 98.81 178 PHE A N 1
ATOM 1403 C CA . PHE A 1 178 ? -11.576 1.437 -3.244 1.00 98.81 178 PHE A CA 1
ATOM 1404 C C . PHE A 1 178 ? -12.917 1.891 -2.652 1.00 98.81 178 PHE A C 1
ATOM 1406 O O . PHE A 1 178 ? -12.977 2.458 -1.555 1.00 98.81 178 PHE A O 1
ATOM 1413 N N . ALA A 1 179 ? -14.027 1.583 -3.334 1.00 98.69 179 ALA A N 1
ATOM 1414 C CA . ALA A 1 179 ? -15.364 1.884 -2.828 1.00 98.69 179 ALA A CA 1
ATOM 1415 C C . ALA A 1 179 ? -15.640 1.145 -1.510 1.00 98.69 179 ALA A C 1
ATOM 1417 O O . ALA A 1 179 ? -16.138 1.739 -0.550 1.00 98.69 179 ALA A O 1
ATOM 1418 N N . GLY A 1 180 ? -15.278 -0.138 -1.438 1.00 98.62 180 GLY A N 1
ATOM 1419 C CA . GLY A 1 180 ? -15.398 -0.950 -0.235 1.00 98.62 180 GLY A CA 1
ATOM 1420 C C . GLY A 1 180 ? -14.613 -0.366 0.939 1.00 98.62 180 GLY A C 1
ATOM 1421 O O . GLY A 1 180 ? -15.165 -0.252 2.035 1.00 98.62 180 GLY A O 1
ATOM 1422 N N . ASN A 1 181 ? -13.369 0.061 0.725 1.00 98.56 181 ASN A N 1
ATOM 1423 C CA . ASN A 1 181 ? -12.528 0.672 1.750 1.00 98.56 181 ASN A CA 1
ATOM 1424 C C . ASN A 1 181 ? -13.193 1.938 2.316 1.00 98.56 181 ASN A C 1
ATOM 1426 O O . ASN A 1 181 ? -13.439 2.010 3.523 1.00 98.56 181 ASN A O 1
ATOM 1430 N N . ILE A 1 182 ? -13.617 2.861 1.441 1.00 98.31 182 ILE A N 1
ATOM 1431 C CA . ILE A 1 182 ? -14.298 4.108 1.831 1.00 98.31 182 ILE A CA 1
ATOM 1432 C C . ILE A 1 182 ? -15.582 3.835 2.611 1.00 98.31 182 ILE A C 1
ATOM 1434 O O . ILE A 1 182 ? -15.823 4.459 3.646 1.00 98.31 182 ILE A O 1
ATOM 1438 N N . ILE A 1 183 ? -16.425 2.922 2.126 1.00 98.19 183 ILE A N 1
ATOM 1439 C CA . ILE A 1 183 ? -17.712 2.624 2.760 1.00 98.19 183 ILE A CA 1
ATOM 1440 C C . ILE A 1 183 ? -17.501 2.086 4.181 1.00 98.19 183 ILE A C 1
ATOM 1442 O O . ILE A 1 183 ? -18.197 2.499 5.112 1.00 98.19 183 ILE A O 1
ATOM 1446 N N . HIS A 1 184 ? -16.540 1.180 4.371 1.00 98.25 184 HIS A N 1
ATOM 1447 C CA . HIS A 1 184 ? -16.280 0.599 5.687 1.00 98.25 184 HIS A CA 1
ATOM 1448 C C . HIS A 1 184 ? -15.598 1.591 6.640 1.00 98.25 184 HIS A C 1
ATOM 1450 O O . HIS A 1 184 ? -15.961 1.636 7.819 1.00 98.25 184 HIS A O 1
ATOM 1456 N N . ASP A 1 185 ? -14.708 2.452 6.145 1.00 96.50 185 ASP A N 1
ATOM 1457 C CA . ASP A 1 185 ? -14.166 3.561 6.937 1.00 96.50 185 ASP A CA 1
ATOM 1458 C C . ASP A 1 185 ? -15.271 4.546 7.357 1.00 96.50 185 ASP A C 1
ATOM 1460 O O . ASP A 1 185 ? -15.330 4.963 8.517 1.00 96.50 185 ASP A O 1
ATOM 1464 N N . GLU A 1 186 ? -16.224 4.854 6.475 1.00 96.06 186 GLU A N 1
ATOM 1465 C CA . GLU A 1 186 ? -17.348 5.745 6.779 1.00 96.06 186 GLU A CA 1
ATOM 1466 C C . GLU A 1 186 ? -18.253 5.191 7.895 1.00 96.06 186 GLU A C 1
ATOM 1468 O O . GLU A 1 186 ? -18.761 5.955 8.725 1.00 96.06 186 GLU A O 1
ATOM 1473 N N . ILE A 1 187 ? -18.422 3.865 7.986 1.00 96.19 187 ILE A N 1
ATOM 1474 C CA . ILE A 1 187 ? -19.111 3.215 9.117 1.00 96.19 187 ILE A CA 1
ATOM 1475 C C . ILE A 1 187 ? -18.381 3.523 10.436 1.00 96.19 187 ILE A C 1
ATOM 1477 O O . ILE A 1 187 ? -19.023 3.910 11.422 1.00 96.19 187 ILE A O 1
ATOM 1481 N N . LEU A 1 188 ? -17.047 3.422 10.463 1.00 93.56 188 LEU A N 1
ATOM 1482 C CA . LEU A 1 188 ? -16.242 3.755 11.645 1.00 93.56 188 LEU A CA 1
ATOM 1483 C C . LEU A 1 188 ? -16.311 5.249 11.989 1.00 93.56 188 LEU A C 1
ATOM 1485 O O . LEU A 1 188 ? -16.434 5.615 13.163 1.00 93.56 188 LEU A O 1
ATOM 1489 N N . LEU A 1 189 ? -16.279 6.127 10.985 1.00 92.44 189 LEU A N 1
ATOM 1490 C CA . LEU A 1 189 ? -16.413 7.572 11.183 1.00 92.44 189 LEU A CA 1
ATOM 1491 C C . LEU A 1 189 ? -17.798 7.945 11.724 1.00 92.44 189 LEU A C 1
ATOM 1493 O O . LEU A 1 189 ? -17.911 8.786 12.619 1.00 92.44 189 LEU A O 1
ATOM 1497 N N . ASN A 1 190 ? -18.854 7.281 11.253 1.00 93.25 190 ASN A N 1
ATOM 1498 C CA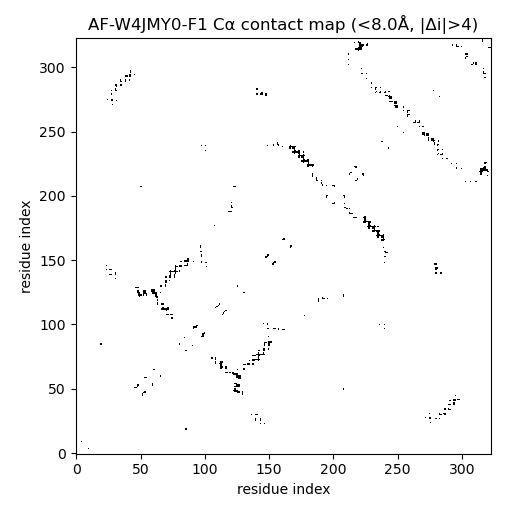 . ASN A 1 190 ? -20.217 7.461 11.749 1.00 93.25 190 ASN A CA 1
ATOM 1499 C C . ASN A 1 190 ? -20.365 7.103 13.227 1.00 93.25 190 ASN A C 1
ATOM 1501 O O . ASN A 1 190 ? -21.041 7.825 13.965 1.00 93.25 190 ASN A O 1
ATOM 1505 N N . ILE A 1 191 ? -19.705 6.038 13.681 1.00 91.44 191 ILE A N 1
ATOM 1506 C CA . ILE A 1 191 ? -19.646 5.677 15.102 1.00 91.44 191 ILE A CA 1
ATOM 1507 C C . ILE A 1 191 ? -19.036 6.821 15.920 1.00 91.44 191 ILE A C 1
ATOM 1509 O O . ILE A 1 191 ? -19.621 7.251 16.918 1.00 91.44 191 ILE A O 1
ATOM 1513 N N . ARG A 1 192 ? -17.899 7.365 15.469 1.00 89.00 192 ARG A N 1
ATOM 1514 C CA . ARG A 1 192 ? -17.212 8.477 16.146 1.00 89.00 192 ARG A CA 1
ATOM 1515 C C . ARG A 1 192 ? -18.064 9.747 16.168 1.00 89.00 192 ARG A C 1
ATOM 1517 O O . ARG A 1 192 ? -18.181 10.384 17.214 1.00 89.00 192 ARG A O 1
ATOM 1524 N N . ARG A 1 193 ? -18.713 10.092 15.048 1.00 90.25 193 ARG A N 1
ATOM 1525 C CA . ARG A 1 193 ? -19.633 11.242 14.956 1.00 90.25 193 ARG A CA 1
ATOM 1526 C C . ARG A 1 193 ? -20.790 11.117 15.939 1.00 90.25 193 ARG A C 1
ATOM 1528 O O . ARG A 1 193 ? -21.047 12.053 16.693 1.00 90.25 193 ARG A O 1
ATOM 1535 N N . LYS A 1 194 ? -21.442 9.951 15.987 1.00 89.69 194 LYS A N 1
ATOM 1536 C CA . LYS A 1 194 ? -22.543 9.681 16.925 1.00 89.69 194 LYS A CA 1
ATOM 1537 C C . LYS A 1 194 ? -22.083 9.760 18.384 1.00 89.69 194 LYS A C 1
ATOM 1539 O O . LYS A 1 194 ? -22.812 10.299 19.212 1.00 89.69 194 LYS A O 1
ATOM 1544 N N . ALA A 1 195 ? -20.883 9.271 18.701 1.00 85.56 195 ALA A N 1
ATOM 1545 C CA . ALA A 1 195 ? -20.321 9.366 20.049 1.00 85.56 195 ALA A CA 1
ATOM 1546 C C . ALA A 1 195 ? -20.038 10.820 20.468 1.00 85.56 195 ALA A C 1
ATOM 1548 O O . ALA A 1 195 ? -20.385 11.213 21.582 1.00 85.56 195 ALA A O 1
ATOM 1549 N N . LYS A 1 196 ? -19.475 11.632 19.561 1.00 82.50 196 LYS A N 1
ATOM 1550 C CA . LYS A 1 196 ? -19.219 13.065 19.783 1.00 82.50 196 LYS A CA 1
ATOM 1551 C C . LYS A 1 196 ? -20.520 13.854 19.966 1.00 82.50 196 LYS A C 1
ATOM 1553 O O . LYS A 1 196 ? -20.626 14.625 20.913 1.00 82.50 196 LYS A O 1
ATOM 1558 N N . ALA A 1 197 ? -21.519 13.615 19.112 1.00 85.25 197 ALA A N 1
ATOM 1559 C CA . ALA A 1 197 ? -22.821 14.285 19.177 1.00 85.25 197 ALA A CA 1
ATOM 1560 C C . ALA A 1 197 ? -23.591 13.974 20.471 1.00 85.25 197 ALA A C 1
ATOM 1562 O O . ALA A 1 197 ? -24.266 14.840 21.011 1.00 85.25 197 ALA A O 1
ATOM 1563 N N . LYS A 1 198 ? -23.461 12.753 21.005 1.00 81.81 198 LYS A N 1
ATOM 1564 C CA . LYS A 1 198 ? -24.123 12.335 22.251 1.00 81.81 198 LYS A CA 1
ATOM 1565 C C . LYS A 1 198 ? -23.404 12.788 23.530 1.00 81.81 198 LYS A C 1
ATOM 1567 O O . LYS A 1 198 ? -23.728 12.280 24.595 1.00 81.81 198 LYS A O 1
ATOM 1572 N N . GLY A 1 199 ? -22.376 13.637 23.452 1.00 70.50 199 GLY A N 1
ATOM 1573 C CA . GLY A 1 199 ? -21.588 14.065 24.621 1.00 70.50 199 GLY A CA 1
ATOM 1574 C C . GLY A 1 199 ? -20.727 12.964 25.265 1.00 70.50 199 GLY A C 1
ATOM 1575 O O . GLY A 1 199 ? -19.868 13.261 26.091 1.00 70.50 199 GLY A O 1
ATOM 1576 N N . LYS A 1 200 ? -20.860 11.706 24.823 1.00 59.28 200 LYS A N 1
ATOM 1577 C CA . LYS A 1 200 ? -20.128 10.530 25.329 1.00 59.28 200 LYS A CA 1
ATOM 1578 C C . LYS A 1 200 ? -18.622 10.559 25.052 1.00 59.28 200 LYS A C 1
ATOM 1580 O O . LYS A 1 200 ? -17.896 9.714 25.556 1.00 59.28 200 LYS A O 1
ATOM 1585 N N . ALA A 1 201 ? -18.141 11.523 24.268 1.00 54.00 201 ALA A N 1
ATOM 1586 C CA . ALA A 1 201 ? -16.713 11.788 24.102 1.00 54.00 201 ALA A CA 1
ATOM 1587 C C . ALA A 1 201 ? -16.084 12.528 25.306 1.00 54.00 201 ALA A C 1
ATOM 1589 O O . ALA A 1 201 ? -14.862 12.607 25.378 1.00 54.00 201 ALA A O 1
ATOM 1590 N N . LYS A 1 202 ? -16.893 13.081 26.229 1.00 44.47 202 LYS A N 1
ATOM 1591 C CA . LYS A 1 202 ? -16.428 13.831 27.414 1.00 44.47 202 LYS A CA 1
ATOM 1592 C C . LYS A 1 202 ? -16.620 13.101 28.754 1.00 44.47 202 LYS A C 1
ATOM 1594 O O . LYS A 1 202 ? -16.129 13.588 29.769 1.00 44.47 202 LYS A O 1
ATOM 1599 N N . GLU A 1 203 ? -17.287 11.947 28.798 1.00 39.19 203 GLU A N 1
ATOM 1600 C CA . GLU A 1 203 ? -17.485 11.209 30.055 1.00 39.19 203 GLU A CA 1
ATOM 1601 C C . GLU A 1 203 ? -16.270 10.330 30.412 1.00 39.19 203 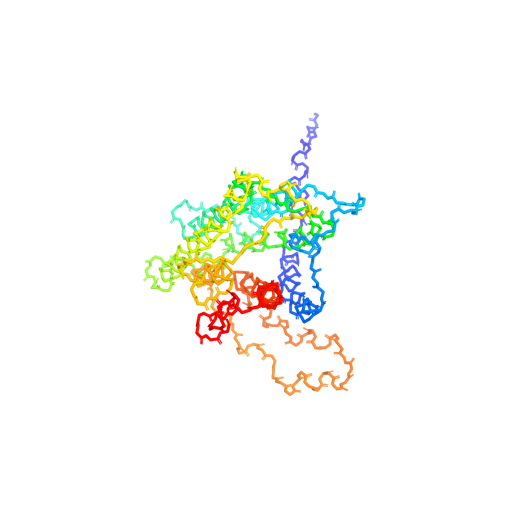GLU A C 1
ATOM 1603 O O . GLU A 1 203 ? -16.048 9.265 29.844 1.00 39.19 203 GLU A O 1
ATOM 1608 N N . LYS A 1 204 ? -15.490 10.814 31.390 1.00 36.62 204 LYS A N 1
ATOM 1609 C CA . LYS A 1 204 ? -14.643 10.097 32.374 1.00 36.62 204 LYS A CA 1
ATOM 1610 C C . LYS A 1 204 ? -13.590 9.061 31.935 1.00 36.62 204 LYS A C 1
ATOM 1612 O O . LYS A 1 204 ? -12.913 8.528 32.809 1.00 36.62 204 LYS A O 1
ATOM 1617 N N . SER A 1 205 ? -13.325 8.846 30.650 1.00 38.06 205 SER A N 1
ATOM 1618 C CA . SER A 1 205 ? -12.076 8.200 30.210 1.00 38.06 205 SER A CA 1
ATOM 1619 C C . SER A 1 205 ? -11.325 9.116 29.251 1.00 38.06 205 SER A C 1
ATOM 1621 O O . SER A 1 205 ? -11.889 9.510 28.235 1.00 38.06 205 SER A O 1
ATOM 1623 N N . GLN A 1 206 ? -10.066 9.445 29.550 1.00 42.00 206 GLN A N 1
ATOM 1624 C CA . GLN A 1 206 ? -9.144 10.177 28.668 1.00 42.00 206 GLN A CA 1
ATOM 1625 C C . GLN A 1 206 ? -8.785 9.357 27.399 1.00 42.00 206 GLN A C 1
ATOM 1627 O O . GLN A 1 206 ? -7.622 9.052 27.153 1.00 42.00 206 GLN A O 1
ATOM 1632 N N . GLY A 1 207 ? -9.772 8.943 26.596 1.00 53.12 207 GLY A N 1
ATOM 1633 C CA . GLY A 1 207 ? -9.571 8.073 25.435 1.00 53.12 207 GLY A CA 1
ATOM 1634 C C . GLY A 1 207 ? -10.701 8.134 24.404 1.00 53.12 207 GLY A C 1
ATOM 1635 O O . GLY A 1 207 ? -11.822 8.541 24.702 1.00 53.12 207 GLY A O 1
ATOM 1636 N N . GLU A 1 208 ? -10.397 7.735 23.164 1.00 62.88 208 GLU A N 1
ATOM 1637 C CA . GLU A 1 208 ? -11.381 7.650 22.074 1.00 62.88 208 GLU A CA 1
ATOM 1638 C C . GLU A 1 208 ? -12.504 6.644 22.398 1.00 62.88 208 GLU A C 1
ATOM 1640 O O . GLU A 1 208 ? -12.258 5.564 22.936 1.00 62.88 208 GLU A O 1
ATOM 1645 N N . HIS A 1 209 ? -13.750 6.967 22.027 1.00 74.56 209 HIS A N 1
ATOM 1646 C CA . HIS A 1 209 ? -14.878 6.046 22.178 1.00 74.56 209 HIS A CA 1
ATOM 1647 C C . HIS A 1 209 ? -14.825 4.926 21.127 1.00 74.56 209 HIS A C 1
ATOM 1649 O O . HIS A 1 209 ? -14.850 5.190 19.922 1.00 74.56 209 HIS A O 1
ATOM 1655 N N . TYR A 1 210 ? -14.838 3.674 21.587 1.00 82.69 210 TYR A N 1
ATOM 1656 C CA . TYR A 1 210 ? -14.884 2.485 20.736 1.00 82.69 210 TYR A CA 1
ATOM 1657 C C . TYR A 1 210 ? -16.218 1.756 20.878 1.00 82.69 210 TYR A C 1
ATOM 1659 O O . TYR A 1 210 ? -16.696 1.533 21.988 1.00 82.69 210 TYR A O 1
ATOM 1667 N N . SER A 1 211 ? -16.775 1.315 19.752 1.00 89.50 211 SER A N 1
ATOM 1668 C CA . SER A 1 211 ? -17.925 0.407 19.705 1.00 89.50 211 SER A CA 1
ATOM 1669 C C . SER A 1 211 ? -17.720 -0.664 18.633 1.00 89.50 211 SER A C 1
ATOM 1671 O O . SER A 1 211 ? -16.772 -0.596 17.842 1.00 89.50 211 SER A O 1
ATOM 1673 N N . ILE A 1 212 ? -18.587 -1.674 18.643 1.00 94.12 212 ILE A N 1
ATOM 1674 C CA . ILE A 1 212 ? -18.558 -2.777 17.687 1.00 94.12 212 ILE A CA 1
ATOM 1675 C C . ILE A 1 212 ? -19.150 -2.275 16.362 1.00 94.12 212 ILE A C 1
ATOM 1677 O O . ILE A 1 212 ? -20.302 -1.838 16.341 1.00 94.12 212 ILE A O 1
ATOM 1681 N N . PRO A 1 213 ? -18.394 -2.297 15.251 1.00 95.25 213 PRO A N 1
ATOM 1682 C CA . PRO A 1 213 ? -18.937 -1.912 13.956 1.00 95.25 213 PRO A CA 1
ATOM 1683 C C . PRO A 1 213 ? -19.873 -2.997 13.416 1.00 95.25 213 PRO A C 1
ATOM 1685 O O . PRO A 1 213 ? -19.627 -4.192 13.598 1.00 95.25 213 PRO A O 1
ATOM 1688 N N . HIS A 1 214 ? -20.936 -2.574 12.735 1.00 94.75 214 HIS A N 1
ATOM 1689 C CA . HIS A 1 214 ? -21.936 -3.437 12.105 1.00 94.75 214 HIS A CA 1
ATOM 1690 C C . HIS A 1 214 ? -22.283 -2.910 10.707 1.00 94.75 214 HIS A C 1
ATOM 1692 O O . HIS A 1 214 ? -22.120 -1.723 10.431 1.00 94.75 214 HIS A O 1
ATOM 1698 N N . GLY A 1 215 ? -22.801 -3.796 9.852 1.00 94.69 215 GLY A N 1
ATOM 1699 C CA . GLY A 1 215 ? -23.177 -3.498 8.467 1.00 94.69 215 GLY A CA 1
ATOM 1700 C C . GLY A 1 215 ? -22.180 -4.049 7.445 1.00 94.69 215 GLY A C 1
ATOM 1701 O O . GLY A 1 215 ? -20.981 -4.110 7.707 1.00 94.69 215 GLY A O 1
ATOM 1702 N N . LEU A 1 216 ? -22.686 -4.459 6.278 1.00 97.06 216 LEU A N 1
ATOM 1703 C CA . LEU A 1 216 ? -21.887 -4.975 5.157 1.00 97.06 216 LEU A CA 1
ATOM 1704 C C . LEU A 1 216 ? -20.890 -6.064 5.598 1.00 97.06 216 LEU A C 1
ATOM 1706 O O . LEU A 1 216 ? -21.279 -6.997 6.305 1.00 97.06 216 LEU A O 1
ATOM 1710 N N . LEU A 1 217 ? -19.613 -5.955 5.215 1.00 97.75 217 LEU A N 1
ATOM 1711 C CA . LEU A 1 217 ? -18.600 -6.956 5.537 1.00 97.75 217 LEU A CA 1
ATOM 1712 C C . LEU A 1 217 ? -18.247 -6.993 7.027 1.00 97.75 217 LEU A C 1
ATOM 1714 O O . LEU A 1 217 ? -17.762 -8.025 7.484 1.00 97.75 217 LEU A O 1
ATOM 1718 N N . TYR A 1 218 ? -18.591 -5.972 7.829 1.00 97.81 218 TYR A N 1
ATOM 1719 C CA . TYR A 1 218 ? -18.501 -6.107 9.288 1.00 97.81 218 TYR A CA 1
ATOM 1720 C C . TYR A 1 218 ? -19.397 -7.234 9.817 1.00 97.81 218 TYR A C 1
ATOM 1722 O O . TYR A 1 218 ? -19.192 -7.701 10.931 1.00 97.81 218 TYR A O 1
ATOM 1730 N N . LYS A 1 219 ? -20.380 -7.737 9.059 1.00 96.44 219 LYS A N 1
ATOM 1731 C CA . LYS A 1 219 ? -21.105 -8.956 9.453 1.00 96.44 219 LYS A CA 1
ATOM 1732 C C . LYS A 1 219 ? -20.181 -10.182 9.539 1.00 96.44 219 LYS A C 1
ATOM 1734 O O . LYS A 1 219 ? -20.420 -11.044 10.377 1.00 96.44 219 LYS A O 1
ATOM 1739 N N . TYR A 1 220 ? -19.135 -10.236 8.716 1.00 97.69 220 TYR A N 1
ATOM 1740 C CA . TYR A 1 220 ? -18.295 -11.422 8.535 1.00 97.69 220 TYR A CA 1
ATOM 1741 C C . TYR A 1 220 ? -16.876 -11.251 9.067 1.00 97.69 220 TYR A C 1
ATOM 1743 O O . TYR A 1 220 ? -16.304 -12.225 9.543 1.00 97.69 220 TYR A O 1
ATOM 1751 N N . ILE A 1 221 ? -16.312 -10.042 9.007 1.00 98.38 221 ILE A N 1
ATOM 1752 C CA . ILE A 1 221 ? -14.905 -9.770 9.334 1.00 98.38 221 ILE A CA 1
ATOM 1753 C C . ILE A 1 221 ? -14.730 -8.509 10.183 1.00 98.38 221 ILE A C 1
ATOM 1755 O O . ILE A 1 221 ? -15.570 -7.610 10.185 1.00 98.38 221 ILE A O 1
ATOM 1759 N N . SER A 1 222 ? -13.629 -8.435 10.924 1.00 97.81 222 SER A N 1
ATOM 1760 C CA . SER A 1 222 ? -13.296 -7.301 11.795 1.00 97.81 222 SER A CA 1
ATOM 1761 C C . SER A 1 222 ? -12.640 -6.139 11.064 1.00 97.81 222 SER A C 1
ATOM 1763 O O . SER A 1 222 ? -12.817 -4.997 11.489 1.00 97.81 222 SER A O 1
ATOM 1765 N N . TYR A 1 223 ? -11.910 -6.426 9.985 1.00 97.81 223 TYR A N 1
ATOM 1766 C CA . TYR A 1 223 ? -11.134 -5.456 9.208 1.00 97.81 223 TYR A CA 1
ATOM 1767 C C . TYR A 1 223 ? -11.536 -5.446 7.723 1.00 97.81 223 TYR A C 1
ATOM 1769 O O . TYR A 1 223 ? -10.704 -5.690 6.851 1.00 97.81 223 TYR A O 1
ATOM 1777 N N . PRO A 1 224 ? -12.809 -5.159 7.398 1.00 98.31 224 PRO A N 1
ATOM 1778 C CA . PRO A 1 224 ? -13.258 -5.101 6.014 1.00 98.31 224 PRO A CA 1
ATOM 1779 C C . PRO A 1 224 ? -12.639 -3.966 5.210 1.00 98.31 224 PRO A C 1
ATOM 1781 O O . PRO A 1 224 ? -12.438 -4.135 4.015 1.00 98.31 224 PRO A O 1
ATOM 1784 N N . ASN A 1 225 ? -12.297 -2.843 5.841 1.00 97.69 225 ASN A N 1
ATOM 1785 C CA . ASN A 1 225 ? -11.547 -1.783 5.179 1.00 97.69 225 ASN A CA 1
ATOM 1786 C C . ASN A 1 225 ? -10.173 -2.289 4.708 1.00 97.69 225 ASN A C 1
ATOM 1788 O O . ASN A 1 225 ? -9.814 -2.027 3.568 1.00 97.69 225 ASN A O 1
ATOM 1792 N N . TYR A 1 226 ? -9.474 -3.100 5.514 1.00 98.25 226 TYR A N 1
ATOM 1793 C CA . TYR A 1 226 ? -8.181 -3.684 5.124 1.00 98.25 226 TYR A CA 1
ATOM 1794 C C . TYR A 1 226 ? -8.338 -4.695 3.996 1.00 98.25 226 TYR A C 1
ATOM 1796 O O . TYR A 1 226 ? -7.600 -4.642 3.025 1.00 98.25 226 TYR A O 1
ATOM 1804 N N . PHE A 1 227 ? -9.339 -5.575 4.087 1.00 98.56 227 PHE A N 1
ATOM 1805 C CA . PHE A 1 227 ? -9.649 -6.511 3.008 1.00 98.56 227 PHE A CA 1
ATOM 1806 C C . PHE A 1 227 ? -9.926 -5.789 1.684 1.00 98.56 227 PHE A C 1
ATOM 1808 O O . PHE A 1 227 ? -9.421 -6.189 0.642 1.00 98.56 227 PHE A O 1
ATOM 1815 N N . CYS A 1 228 ? -10.718 -4.716 1.726 1.00 98.69 228 CYS A N 1
ATOM 1816 C CA . CYS A 1 228 ? -11.041 -3.943 0.534 1.00 98.69 228 CYS A CA 1
ATOM 1817 C C . CYS A 1 228 ? -9.821 -3.184 -0.015 1.00 98.69 228 CYS A C 1
ATOM 1819 O O . CYS A 1 228 ? -9.676 -3.120 -1.228 1.00 98.69 228 CYS A O 1
ATOM 1821 N N . GLU A 1 229 ? -8.930 -2.679 0.846 1.00 98.69 229 GLU A N 1
ATOM 1822 C CA . GLU A 1 229 ? -7.647 -2.073 0.434 1.00 98.69 229 GLU A CA 1
ATOM 1823 C C . GLU A 1 229 ? -6.754 -3.120 -0.262 1.00 98.69 229 GLU A C 1
ATOM 1825 O O . GLU A 1 229 ? -6.258 -2.886 -1.359 1.00 98.69 229 GLU A O 1
ATOM 1830 N N . TRP A 1 230 ? -6.680 -4.349 0.261 1.00 98.69 230 TRP A N 1
ATOM 1831 C CA . TRP A 1 230 ? -5.949 -5.437 -0.404 1.00 98.69 230 TRP A CA 1
ATOM 1832 C C . TRP A 1 230 ? -6.546 -5.806 -1.766 1.00 98.69 230 TRP A C 1
ATOM 1834 O O . TRP A 1 230 ? -5.808 -6.062 -2.715 1.00 98.69 230 TRP A O 1
ATOM 1844 N N . VAL A 1 231 ? -7.878 -5.836 -1.884 1.00 98.81 231 VAL A N 1
ATOM 1845 C CA . VAL A 1 231 ? -8.563 -6.058 -3.171 1.00 98.81 231 VAL A CA 1
ATOM 1846 C C . VAL A 1 231 ? -8.284 -4.909 -4.142 1.00 98.81 231 VAL A C 1
ATOM 1848 O O . VAL A 1 231 ? -8.073 -5.158 -5.331 1.00 98.81 231 VAL A O 1
ATOM 1851 N N . GLU A 1 232 ? -8.236 -3.674 -3.642 1.00 98.88 232 GLU A N 1
ATOM 1852 C CA . GLU A 1 232 ? -7.919 -2.487 -4.429 1.00 98.88 232 GLU A CA 1
ATOM 1853 C C . GLU A 1 232 ? -6.530 -2.610 -5.067 1.00 98.88 232 GLU A C 1
ATOM 1855 O O . GLU A 1 232 ? -6.390 -2.548 -6.294 1.00 98.88 232 GLU A O 1
ATOM 1860 N N . TRP A 1 233 ? -5.507 -2.855 -4.249 1.00 98.81 233 TRP A N 1
ATOM 1861 C CA . TRP A 1 233 ? -4.120 -2.923 -4.708 1.00 98.81 233 TRP A CA 1
ATOM 1862 C C . TRP A 1 233 ? -3.790 -4.213 -5.461 1.00 98.81 233 TRP A C 1
ATOM 1864 O O . TRP A 1 233 ? -2.951 -4.191 -6.364 1.00 98.81 233 TRP A O 1
ATOM 1874 N N . LEU A 1 234 ? -4.514 -5.308 -5.202 1.00 98.81 234 LEU A N 1
ATOM 1875 C CA . LEU A 1 234 ? -4.501 -6.491 -6.063 1.00 98.81 234 LEU A CA 1
ATOM 1876 C C . LEU A 1 234 ? -5.012 -6.155 -7.464 1.00 98.81 234 LEU A C 1
ATOM 1878 O O . LEU A 1 234 ? -4.372 -6.513 -8.454 1.00 98.81 234 LEU A O 1
ATOM 1882 N N . GLY A 1 235 ? -6.137 -5.444 -7.555 1.00 98.88 235 GLY A N 1
ATOM 1883 C CA . GLY A 1 235 ? -6.668 -4.960 -8.824 1.00 98.88 235 GLY A CA 1
ATOM 1884 C C . GLY A 1 235 ? -5.676 -4.059 -9.559 1.00 98.88 235 GLY A C 1
ATOM 1885 O O . GLY A 1 235 ? -5.405 -4.265 -10.746 1.00 98.88 235 GLY A O 1
ATOM 1886 N N . PHE A 1 236 ? -5.059 -3.127 -8.829 1.00 98.88 236 PHE A N 1
ATOM 1887 C CA . PHE A 1 236 ? -4.030 -2.240 -9.366 1.00 98.88 236 PHE A CA 1
ATOM 1888 C C . PHE A 1 236 ? -2.834 -3.017 -9.931 1.00 98.88 236 PHE A C 1
ATOM 1890 O O . PHE A 1 236 ? -2.428 -2.783 -11.069 1.00 98.88 236 PHE A O 1
ATOM 1897 N N . ALA A 1 237 ? -2.287 -3.971 -9.173 1.00 98.75 237 ALA A N 1
ATOM 1898 C CA . ALA A 1 237 ? -1.138 -4.766 -9.595 1.00 98.75 237 ALA A CA 1
ATOM 1899 C C . ALA A 1 237 ? -1.457 -5.672 -10.793 1.00 98.75 237 ALA A C 1
ATOM 1901 O O . ALA A 1 237 ? -0.661 -5.772 -11.728 1.00 98.75 237 ALA A O 1
ATOM 1902 N N . LEU A 1 238 ? -2.656 -6.264 -10.823 1.00 98.62 238 LEU A N 1
ATOM 1903 C CA . LEU A 1 238 ? -3.133 -7.044 -11.965 1.00 98.62 238 LEU A CA 1
ATOM 1904 C C . LEU A 1 238 ? -3.221 -6.208 -13.242 1.00 98.62 238 LEU A C 1
ATOM 1906 O O . LEU A 1 238 ? -2.840 -6.707 -14.302 1.00 98.62 238 LEU A O 1
ATOM 1910 N N . ALA A 1 239 ? -3.700 -4.966 -13.149 1.00 98.69 239 ALA A N 1
ATOM 1911 C CA . ALA A 1 239 ? -3.801 -4.069 -14.293 1.00 98.69 239 ALA A CA 1
ATOM 1912 C C . ALA A 1 239 ? -2.437 -3.503 -14.728 1.00 98.69 239 ALA A C 1
ATOM 1914 O O . ALA A 1 239 ? -2.198 -3.363 -15.923 1.00 98.69 239 ALA A O 1
ATOM 1915 N N . ALA A 1 240 ? -1.549 -3.182 -13.784 1.00 98.38 240 ALA A N 1
ATOM 1916 C CA . ALA A 1 240 ? -0.360 -2.369 -14.041 1.00 98.38 240 ALA A CA 1
ATOM 1917 C C . ALA A 1 240 ? 0.898 -3.148 -14.459 1.00 98.38 240 ALA A C 1
ATOM 1919 O O . ALA A 1 240 ? 1.785 -2.573 -15.095 1.00 98.38 240 ALA A O 1
ATOM 1920 N N . SER A 1 241 ? 1.039 -4.421 -14.083 1.00 97.94 241 SER A N 1
ATOM 1921 C CA . SER A 1 241 ? 2.305 -5.143 -14.274 1.00 97.94 241 SER A CA 1
ATOM 1922 C C . SER A 1 241 ? 2.144 -6.645 -14.493 1.00 97.94 241 SER A C 1
ATOM 1924 O O . SER A 1 241 ? 1.112 -7.191 -14.111 1.00 97.94 241 SER A O 1
ATOM 1926 N N . PRO A 1 242 ? 3.144 -7.346 -15.073 1.00 96.94 242 PRO A N 1
ATOM 1927 C CA . PRO A 1 242 ? 3.180 -8.811 -15.135 1.00 96.94 242 PRO A CA 1
ATOM 1928 C C . PRO A 1 242 ? 3.076 -9.455 -13.750 1.00 96.94 242 PRO A C 1
ATOM 1930 O O . PRO A 1 242 ? 3.375 -8.818 -12.745 1.00 96.94 242 PRO A O 1
ATOM 1933 N N . LEU A 1 243 ? 2.644 -10.720 -13.689 1.00 96.19 243 LEU A N 1
ATOM 1934 C CA . LEU A 1 243 ? 2.659 -11.463 -12.422 1.00 96.19 243 LEU A CA 1
ATOM 1935 C C . LEU A 1 243 ? 4.111 -11.704 -11.969 1.00 96.19 243 LEU A C 1
ATOM 1937 O O . LEU A 1 243 ? 4.969 -11.878 -12.836 1.00 96.19 243 LEU A O 1
ATOM 1941 N N . PRO A 1 244 ? 4.389 -11.753 -10.652 1.00 95.00 244 PRO A N 1
ATOM 1942 C CA . PRO A 1 244 ? 5.682 -12.196 -10.140 1.00 95.00 244 PRO A CA 1
ATOM 1943 C C . PRO A 1 244 ? 6.058 -13.584 -10.669 1.00 95.00 244 PRO A C 1
ATOM 1945 O O . PRO A 1 244 ? 5.226 -14.494 -10.654 1.00 95.00 244 PRO A O 1
ATOM 1948 N N . ASP A 1 245 ? 7.311 -13.759 -11.089 1.00 94.00 245 ASP A N 1
ATOM 1949 C CA . ASP A 1 245 ? 7.818 -15.061 -11.523 1.00 94.00 245 ASP A CA 1
ATOM 1950 C C . ASP A 1 245 ? 8.289 -15.877 -10.315 1.00 94.00 245 ASP A C 1
ATOM 1952 O O . ASP A 1 245 ? 9.414 -15.751 -9.829 1.00 94.00 245 ASP A O 1
ATOM 1956 N N . VAL A 1 246 ? 7.398 -16.729 -9.811 1.00 91.25 246 VAL A N 1
ATOM 1957 C CA . VAL A 1 246 ? 7.686 -17.623 -8.681 1.00 91.25 246 VAL A CA 1
ATOM 1958 C C . VAL A 1 246 ? 8.749 -18.677 -9.003 1.00 91.25 246 VAL A C 1
ATOM 1960 O O . VAL A 1 246 ? 9.320 -19.245 -8.075 1.00 91.25 246 VAL A O 1
ATOM 1963 N N . GLY A 1 247 ? 9.055 -18.920 -10.283 1.00 93.38 247 GLY A N 1
ATOM 1964 C CA . GLY A 1 247 ? 10.135 -19.816 -10.700 1.00 93.38 247 GLY A CA 1
ATOM 1965 C C . GLY A 1 247 ? 11.528 -19.287 -10.348 1.00 93.38 247 GLY A C 1
ATOM 1966 O O . GLY A 1 247 ? 12.472 -20.068 -10.262 1.00 93.38 247 GLY A O 1
ATOM 1967 N N . LEU A 1 248 ? 11.653 -17.981 -10.086 1.00 93.50 248 LEU A N 1
ATOM 1968 C CA . LEU A 1 248 ? 12.899 -17.345 -9.647 1.00 93.50 248 LEU A CA 1
ATOM 1969 C C . LEU A 1 248 ? 13.128 -17.432 -8.131 1.00 93.50 248 LEU A C 1
ATOM 1971 O O . LEU A 1 248 ? 14.152 -16.949 -7.641 1.00 93.50 248 LEU A O 1
ATOM 1975 N N . LEU A 1 249 ? 12.192 -18.014 -7.373 1.00 92.00 249 LEU A N 1
ATOM 1976 C CA . LEU A 1 249 ? 12.399 -18.267 -5.950 1.00 92.00 249 LEU A CA 1
ATOM 1977 C C . LEU A 1 249 ? 13.472 -19.350 -5.752 1.00 92.00 249 LEU A C 1
ATOM 1979 O O . LEU A 1 249 ? 13.468 -20.361 -6.458 1.00 92.00 249 LEU A O 1
ATOM 1983 N N . PRO A 1 250 ? 14.378 -19.187 -4.773 1.00 91.06 250 PRO A N 1
ATOM 1984 C CA . PRO A 1 250 ? 15.383 -20.199 -4.494 1.00 91.06 250 PRO A CA 1
ATOM 1985 C C . PRO A 1 250 ? 14.735 -21.482 -3.969 1.00 91.06 250 PRO A C 1
ATOM 1987 O O . PRO A 1 250 ? 13.766 -21.450 -3.205 1.00 91.06 250 PRO A O 1
ATOM 1990 N N . ALA A 1 251 ? 15.314 -22.629 -4.330 1.00 92.00 251 ALA A N 1
ATOM 1991 C CA . ALA A 1 251 ? 14.897 -23.908 -3.776 1.00 92.00 251 ALA A CA 1
ATOM 1992 C C . ALA A 1 251 ? 15.064 -23.914 -2.247 1.00 92.00 251 ALA A C 1
ATOM 1994 O O . ALA A 1 251 ? 16.060 -23.417 -1.712 1.00 92.00 251 ALA A O 1
ATOM 1995 N N . ALA A 1 252 ? 14.113 -24.530 -1.540 1.00 90.25 252 ALA A N 1
ATOM 1996 C CA . ALA A 1 252 ? 14.138 -24.603 -0.079 1.00 90.25 252 ALA A CA 1
ATOM 1997 C C . ALA A 1 252 ? 15.449 -25.211 0.447 1.00 90.25 252 ALA A C 1
ATOM 1999 O O . ALA A 1 252 ? 16.013 -24.711 1.418 1.00 90.25 252 ALA A O 1
ATOM 2000 N N . SER A 1 253 ? 15.972 -26.239 -0.231 1.00 91.94 253 SER A N 1
ATOM 2001 C CA . SER A 1 253 ? 17.254 -26.872 0.095 1.00 91.94 253 SER A CA 1
ATOM 2002 C C . SER A 1 253 ? 18.421 -25.883 0.055 1.00 91.94 253 SER A C 1
ATOM 2004 O O . SER A 1 253 ? 19.219 -25.857 0.985 1.00 91.94 253 SER A O 1
ATOM 2006 N N . THR A 1 254 ? 18.491 -25.016 -0.958 1.00 89.62 254 THR A N 1
ATOM 2007 C CA . THR A 1 254 ? 19.536 -23.988 -1.079 1.00 89.62 254 THR A CA 1
ATOM 2008 C C . THR A 1 254 ? 19.476 -22.982 0.069 1.00 89.62 254 THR A C 1
ATOM 2010 O O . THR A 1 254 ? 20.512 -22.618 0.628 1.00 89.62 254 THR A O 1
ATOM 2013 N N . VAL A 1 255 ? 18.267 -22.569 0.463 1.00 89.38 255 VAL A N 1
ATOM 2014 C CA . VAL A 1 255 ? 18.064 -21.666 1.607 1.00 89.38 255 VAL A CA 1
ATOM 2015 C C . VAL A 1 255 ? 18.500 -22.338 2.912 1.00 89.38 255 VAL A C 1
ATOM 2017 O O . VAL A 1 255 ? 19.249 -21.744 3.686 1.00 89.38 255 VAL A O 1
ATOM 2020 N N . LEU A 1 256 ? 18.088 -23.590 3.135 1.00 88.31 256 LEU A N 1
ATOM 2021 C CA . LEU A 1 256 ? 18.466 -24.388 4.307 1.00 88.31 256 LEU A CA 1
ATOM 2022 C C . LEU A 1 256 ? 19.988 -24.561 4.411 1.00 88.31 256 LEU A C 1
ATOM 2024 O O . LEU A 1 256 ? 20.550 -24.356 5.487 1.00 88.31 256 LEU A O 1
ATOM 2028 N N . THR A 1 257 ? 20.669 -24.864 3.302 1.00 90.19 257 THR A N 1
ATOM 2029 C CA . THR A 1 257 ? 22.134 -24.971 3.267 1.00 90.19 257 THR A CA 1
ATOM 2030 C C . THR A 1 257 ? 22.801 -23.645 3.633 1.00 90.19 257 THR A C 1
ATOM 2032 O O . THR A 1 257 ? 23.675 -23.627 4.500 1.00 90.19 257 THR A O 1
ATOM 2035 N N . ALA A 1 258 ? 22.364 -22.526 3.048 1.00 87.56 258 ALA A N 1
ATOM 2036 C CA . ALA A 1 258 ? 22.929 -21.209 3.349 1.00 87.56 258 ALA A CA 1
ATOM 2037 C C . ALA A 1 258 ? 22.735 -20.804 4.823 1.00 87.56 258 ALA A C 1
ATOM 2039 O O . ALA A 1 258 ? 23.664 -20.288 5.449 1.00 87.56 258 ALA A O 1
ATOM 2040 N N . LEU A 1 259 ? 21.560 -21.097 5.396 1.00 86.62 259 LEU A N 1
ATOM 2041 C CA . LEU A 1 259 ? 21.279 -20.885 6.818 1.00 86.62 259 LEU A CA 1
ATOM 2042 C C . LEU A 1 259 ? 22.167 -21.760 7.709 1.00 86.62 259 LEU A C 1
ATOM 2044 O O . LEU A 1 259 ? 22.746 -21.257 8.669 1.00 86.62 259 LEU A O 1
ATOM 2048 N N . SER A 1 260 ? 22.320 -23.045 7.372 1.00 88.06 260 SER A N 1
ATOM 2049 C CA . SER A 1 260 ? 23.169 -23.974 8.133 1.00 88.06 260 SER A CA 1
ATOM 2050 C C . SER A 1 260 ? 24.651 -23.585 8.116 1.00 88.06 260 SER A C 1
ATOM 2052 O O . SER A 1 260 ? 25.368 -23.853 9.074 1.00 88.06 260 SER A O 1
ATOM 2054 N N . ALA A 1 261 ? 25.094 -22.891 7.064 1.00 87.69 261 ALA A N 1
ATOM 2055 C CA . ALA A 1 261 ? 26.447 -22.360 6.935 1.00 87.69 261 ALA A CA 1
ATOM 2056 C C . ALA A 1 261 ? 26.655 -21.012 7.661 1.00 87.69 261 ALA A C 1
ATOM 2058 O O . ALA A 1 261 ? 27.739 -20.440 7.580 1.00 87.69 261 ALA A O 1
ATOM 2059 N N . GLY A 1 262 ? 25.629 -20.464 8.326 1.00 82.50 262 GLY A N 1
ATOM 2060 C CA . GLY A 1 262 ? 25.708 -19.182 9.038 1.00 82.50 262 GLY A CA 1
ATOM 2061 C C . GLY A 1 262 ? 25.892 -17.956 8.132 1.00 82.50 262 GLY A C 1
ATOM 2062 O O . GLY A 1 262 ? 26.189 -16.867 8.622 1.00 82.50 262 GLY A O 1
ATOM 2063 N N . SER A 1 263 ? 25.716 -18.099 6.814 1.00 78.88 263 SER A N 1
ATOM 2064 C CA . SER A 1 263 ? 25.972 -17.024 5.852 1.00 78.88 263 SER A CA 1
ATOM 2065 C C . SER A 1 263 ? 24.702 -16.223 5.563 1.00 78.88 263 SER A C 1
ATOM 2067 O O . SER A 1 263 ? 23.998 -16.440 4.576 1.00 78.88 263 SER A O 1
ATOM 2069 N N . VAL A 1 264 ? 24.400 -15.265 6.442 1.00 72.06 264 VAL A N 1
ATOM 2070 C CA . VAL A 1 264 ? 23.224 -14.381 6.314 1.00 72.06 264 VAL A CA 1
ATOM 2071 C C . VAL A 1 264 ? 23.266 -13.563 5.015 1.00 72.06 264 VAL A C 1
ATOM 2073 O O . VAL A 1 264 ? 22.234 -13.364 4.374 1.00 72.06 264 VAL A O 1
ATOM 2076 N N . SER A 1 265 ? 24.456 -13.136 4.576 1.00 73.69 265 SER A N 1
ATOM 2077 C CA . SER A 1 265 ? 24.630 -12.427 3.301 1.00 73.69 265 SER A CA 1
ATOM 2078 C C . SER A 1 265 ? 24.325 -13.317 2.094 1.00 73.69 265 SER A C 1
ATOM 2080 O O . SER A 1 265 ? 23.701 -12.848 1.141 1.00 73.69 265 SER A O 1
ATOM 2082 N N . ALA A 1 266 ? 24.686 -14.606 2.146 1.00 76.06 266 ALA A N 1
ATOM 2083 C CA . ALA A 1 266 ? 24.351 -15.555 1.088 1.00 76.06 266 ALA A CA 1
ATOM 2084 C C . ALA A 1 266 ? 22.836 -15.748 0.971 1.00 76.06 266 ALA A C 1
ATOM 2086 O O . ALA A 1 266 ? 22.318 -15.731 -0.142 1.00 76.06 266 ALA A O 1
ATOM 2087 N N . VAL A 1 267 ? 22.116 -15.842 2.098 1.00 77.06 267 VAL A N 1
ATOM 2088 C CA . VAL A 1 267 ? 20.648 -15.973 2.099 1.00 77.06 267 VAL A CA 1
ATOM 2089 C C . VAL A 1 267 ? 19.982 -14.783 1.406 1.00 77.06 267 VAL A C 1
ATOM 2091 O O . VAL A 1 267 ? 19.112 -14.991 0.567 1.00 77.06 267 VAL A O 1
ATOM 2094 N N . GLY A 1 268 ? 20.411 -13.549 1.691 1.00 73.88 268 GLY A N 1
ATOM 2095 C CA . GLY A 1 268 ? 19.881 -12.360 1.009 1.00 73.88 268 GLY A CA 1
ATOM 2096 C C . GLY A 1 268 ? 20.123 -12.385 -0.506 1.00 73.88 268 GLY A C 1
ATOM 2097 O O . GLY A 1 268 ? 19.225 -12.068 -1.287 1.00 73.88 268 GLY A O 1
ATOM 2098 N N . GLY A 1 269 ? 21.307 -12.844 -0.927 1.00 83.81 269 GLY A N 1
ATOM 2099 C CA . GLY A 1 269 ? 21.662 -13.014 -2.337 1.00 83.81 269 GLY A CA 1
ATOM 2100 C C . GLY A 1 269 ? 20.723 -13.957 -3.096 1.00 83.81 269 GLY A C 1
ATOM 2101 O O . GLY A 1 269 ? 20.344 -13.644 -4.225 1.00 83.81 269 GLY A O 1
ATOM 2102 N N . LEU A 1 270 ? 20.273 -15.048 -2.461 1.00 88.38 270 LEU A N 1
ATOM 2103 C CA . LEU A 1 270 ? 19.419 -16.071 -3.086 1.00 88.38 270 LEU A CA 1
ATOM 2104 C C . LEU A 1 270 ? 18.091 -15.527 -3.623 1.00 88.38 270 LEU A C 1
ATOM 2106 O O . LEU A 1 270 ? 17.582 -16.022 -4.624 1.00 88.38 270 LEU A O 1
ATOM 2110 N N . PHE A 1 271 ? 17.530 -14.508 -2.974 1.00 89.25 271 PHE A N 1
ATOM 2111 C CA . PHE A 1 271 ? 16.240 -13.932 -3.357 1.00 89.25 271 PHE A CA 1
ATOM 2112 C C . PHE A 1 271 ? 16.369 -12.754 -4.327 1.00 89.25 271 PHE A C 1
ATOM 2114 O O . PHE A 1 271 ? 15.354 -12.190 -4.728 1.00 89.25 271 PHE A O 1
ATOM 2121 N N . THR A 1 272 ? 17.589 -12.370 -4.714 1.00 89.56 272 THR A N 1
ATOM 2122 C CA . THR A 1 272 ? 17.831 -11.169 -5.529 1.00 89.56 272 THR A CA 1
ATOM 2123 C C . THR A 1 272 ? 17.158 -11.258 -6.896 1.00 89.56 272 THR A C 1
ATOM 2125 O O . THR A 1 272 ? 16.483 -10.315 -7.291 1.00 89.56 272 THR A O 1
ATOM 2128 N N . LEU A 1 273 ? 17.268 -12.400 -7.584 1.00 90.81 273 LEU A N 1
ATOM 2129 C CA . LEU A 1 273 ? 16.650 -12.593 -8.903 1.00 90.81 273 LEU A CA 1
ATOM 2130 C C . LEU A 1 273 ? 15.125 -12.471 -8.837 1.00 90.81 273 LEU A C 1
ATOM 2132 O O . LEU A 1 273 ? 14.522 -11.751 -9.631 1.00 90.81 273 LEU A O 1
ATOM 2136 N N . PHE A 1 274 ? 14.511 -13.119 -7.845 1.00 92.94 274 PHE A N 1
ATOM 2137 C CA . PHE A 1 274 ? 13.083 -12.979 -7.593 1.00 92.94 274 PHE A CA 1
ATOM 2138 C C . PHE A 1 274 ? 12.719 -11.521 -7.296 1.00 92.94 274 PHE A C 1
ATOM 2140 O O . PHE A 1 274 ? 11.872 -10.954 -7.982 1.00 92.94 274 PHE A O 1
ATOM 2147 N N . ALA A 1 275 ? 13.390 -10.885 -6.333 1.00 92.06 275 ALA A N 1
ATOM 2148 C CA . ALA A 1 275 ? 13.110 -9.506 -5.937 1.00 92.06 275 ALA A CA 1
ATOM 2149 C C . ALA A 1 275 ? 13.269 -8.513 -7.101 1.00 92.06 275 ALA A C 1
ATOM 2151 O O . ALA A 1 275 ? 12.495 -7.562 -7.219 1.00 92.06 275 ALA A O 1
ATOM 2152 N N . ASP A 1 276 ? 14.233 -8.745 -7.991 1.00 91.69 276 ASP A N 1
ATOM 2153 C CA . ASP A 1 276 ? 14.446 -7.915 -9.173 1.00 91.69 276 ASP A CA 1
ATOM 2154 C C . ASP A 1 276 ? 13.354 -8.103 -10.233 1.00 91.69 276 ASP A C 1
ATOM 2156 O O . ASP A 1 276 ? 13.010 -7.139 -10.921 1.00 91.69 276 ASP A O 1
ATOM 2160 N N . SER A 1 277 ? 12.759 -9.293 -10.323 1.00 92.94 277 SER A N 1
ATOM 2161 C CA . SER A 1 277 ? 11.648 -9.572 -11.242 1.00 92.94 277 SER A CA 1
ATOM 2162 C C . SER A 1 277 ? 10.308 -8.977 -10.793 1.00 92.94 277 SER A C 1
ATOM 2164 O O . SER A 1 277 ? 9.440 -8.699 -11.622 1.00 92.94 277 SER A O 1
ATOM 2166 N N . VAL A 1 278 ? 10.119 -8.760 -9.487 1.00 96.06 278 VAL A N 1
ATOM 2167 C CA . VAL A 1 278 ? 8.847 -8.276 -8.938 1.00 96.06 278 VAL A CA 1
ATOM 2168 C C . VAL A 1 278 ? 8.654 -6.799 -9.278 1.00 96.06 278 VAL A C 1
ATOM 2170 O O . VAL A 1 278 ? 9.427 -5.938 -8.861 1.00 96.06 278 VAL A O 1
ATOM 2173 N N . ALA A 1 279 ? 7.586 -6.481 -10.008 1.00 97.19 279 ALA A N 1
ATOM 2174 C CA . ALA A 1 279 ? 7.237 -5.098 -10.317 1.00 97.19 279 ALA A CA 1
ATOM 2175 C C . ALA A 1 279 ? 6.698 -4.350 -9.075 1.00 97.19 279 ALA A C 1
ATOM 2177 O O . ALA A 1 279 ? 5.989 -4.955 -8.263 1.00 97.19 279 ALA A O 1
ATOM 2178 N N . PRO A 1 280 ? 6.932 -3.026 -8.946 1.00 97.94 280 PRO A N 1
ATOM 2179 C CA . PRO A 1 280 ? 6.494 -2.242 -7.790 1.00 97.94 280 PRO A CA 1
ATOM 2180 C C . PRO A 1 280 ? 5.021 -2.367 -7.377 1.00 97.94 280 PRO A C 1
ATOM 2182 O O . PRO A 1 280 ? 4.787 -2.434 -6.174 1.00 97.94 280 PRO A O 1
ATOM 2185 N N . PRO A 1 281 ? 4.029 -2.484 -8.287 1.00 98.44 281 PRO A N 1
ATOM 2186 C CA . PRO A 1 281 ? 2.644 -2.726 -7.873 1.00 98.44 281 PRO A CA 1
ATOM 2187 C C . PRO A 1 281 ? 2.459 -3.989 -7.014 1.00 98.44 281 PRO A C 1
ATOM 2189 O O . PRO A 1 281 ? 1.726 -3.964 -6.029 1.00 98.44 281 PRO A O 1
ATOM 2192 N N . TRP A 1 282 ? 3.166 -5.078 -7.337 1.00 98.06 282 TRP A N 1
ATOM 2193 C CA . TRP A 1 282 ? 3.129 -6.318 -6.552 1.00 98.06 282 TRP A CA 1
ATOM 2194 C C . TRP A 1 282 ? 3.929 -6.207 -5.261 1.00 98.06 282 TRP A C 1
ATOM 2196 O O . TRP A 1 282 ? 3.497 -6.725 -4.233 1.00 98.06 282 TRP A O 1
ATOM 2206 N N . ALA A 1 283 ? 5.070 -5.512 -5.298 1.00 97.38 283 ALA A N 1
ATOM 2207 C CA . ALA A 1 283 ? 5.846 -5.228 -4.095 1.00 97.38 283 ALA A CA 1
ATOM 2208 C C . ALA A 1 283 ? 5.027 -4.419 -3.082 1.00 97.38 283 ALA A C 1
ATOM 2210 O O . ALA A 1 283 ? 5.062 -4.713 -1.889 1.00 97.38 283 ALA A O 1
ATOM 2211 N N . PHE A 1 284 ? 4.245 -3.450 -3.565 1.00 98.06 284 PHE A N 1
ATOM 2212 C CA . PHE A 1 284 ? 3.376 -2.645 -2.724 1.00 98.06 284 PHE A CA 1
ATOM 2213 C C . PHE A 1 284 ? 2.247 -3.448 -2.094 1.00 98.06 284 PHE A C 1
ATOM 2215 O O . PHE A 1 284 ? 2.127 -3.434 -0.870 1.00 98.06 284 PHE A O 1
ATOM 2222 N N . LEU A 1 285 ? 1.516 -4.233 -2.889 1.00 98.12 285 LEU A N 1
ATOM 2223 C CA . LEU A 1 285 ? 0.498 -5.144 -2.364 1.00 98.12 285 LEU A CA 1
ATOM 2224 C C . LEU A 1 285 ? 1.072 -6.092 -1.298 1.00 98.12 285 LEU A C 1
ATOM 2226 O O . LEU A 1 285 ? 0.481 -6.274 -0.235 1.00 98.12 285 LEU A O 1
ATOM 2230 N N . ALA A 1 286 ? 2.235 -6.697 -1.560 1.00 96.62 286 ALA A N 1
ATOM 2231 C CA . ALA A 1 286 ? 2.870 -7.605 -0.609 1.00 96.62 286 ALA A CA 1
ATOM 2232 C C . ALA A 1 286 ? 3.232 -6.889 0.701 1.00 96.62 286 ALA A C 1
ATOM 2234 O O . ALA A 1 286 ? 2.914 -7.381 1.786 1.00 96.62 286 ALA A O 1
ATOM 2235 N N . ALA A 1 287 ? 3.857 -5.713 0.610 1.00 96.56 287 ALA A N 1
ATOM 2236 C CA . ALA A 1 287 ? 4.230 -4.919 1.774 1.00 96.56 287 ALA A CA 1
ATOM 2237 C C . ALA A 1 287 ? 3.004 -4.482 2.592 1.00 96.56 287 ALA A C 1
ATOM 2239 O O . ALA A 1 287 ? 3.014 -4.565 3.820 1.00 96.56 287 ALA A O 1
ATOM 2240 N N . GLU A 1 288 ? 1.934 -4.068 1.920 1.00 95.25 288 GLU A N 1
ATOM 2241 C CA . GLU A 1 288 ? 0.673 -3.681 2.542 1.00 95.25 288 GLU A CA 1
ATOM 2242 C C . GLU A 1 288 ? 0.052 -4.843 3.331 1.00 95.25 288 GLU A C 1
ATOM 2244 O O . GLU A 1 288 ? -0.239 -4.699 4.523 1.00 95.25 288 GLU A O 1
ATOM 2249 N N . VAL A 1 289 ? -0.087 -6.018 2.707 1.00 96.56 289 VAL A N 1
ATOM 2250 C CA . VAL A 1 289 ? -0.623 -7.218 3.366 1.00 96.56 289 VAL A CA 1
ATOM 2251 C C . VAL A 1 289 ? 0.218 -7.581 4.590 1.00 96.56 289 VAL A C 1
ATOM 2253 O O . VAL A 1 289 ? -0.331 -7.756 5.681 1.00 96.56 289 VAL A O 1
ATOM 2256 N N . LEU A 1 290 ? 1.546 -7.638 4.440 1.00 95.75 290 LEU A N 1
ATOM 2257 C CA . LEU A 1 290 ? 2.470 -8.007 5.517 1.00 95.75 290 LEU A CA 1
ATOM 2258 C C . LEU A 1 290 ? 2.408 -7.038 6.705 1.00 95.75 290 LEU A C 1
ATOM 2260 O O . LEU A 1 290 ? 2.453 -7.476 7.853 1.00 95.75 290 LEU A O 1
ATOM 2264 N N . LEU A 1 291 ? 2.279 -5.732 6.458 1.00 93.31 291 LEU A N 1
ATOM 2265 C CA . LEU A 1 291 ? 2.280 -4.720 7.519 1.00 93.31 291 LEU A CA 1
ATOM 2266 C C . LEU A 1 291 ? 0.892 -4.493 8.144 1.00 93.31 291 LEU A C 1
ATOM 2268 O O . LEU A 1 291 ? 0.800 -4.112 9.315 1.00 93.31 291 LEU A O 1
ATOM 2272 N N . MET A 1 292 ? -0.197 -4.751 7.415 1.00 95.25 292 MET A N 1
ATOM 2273 C CA . MET A 1 292 ? -1.568 -4.587 7.921 1.00 95.25 292 MET A CA 1
ATOM 2274 C C . MET A 1 292 ? -2.092 -5.821 8.654 1.00 95.25 292 MET A C 1
ATOM 2276 O O . MET A 1 292 ? -2.845 -5.682 9.625 1.00 95.25 292 MET A O 1
ATOM 2280 N N . LEU A 1 293 ? -1.690 -7.021 8.231 1.00 95.81 293 LEU A N 1
ATOM 2281 C CA . LEU A 1 293 ? -2.169 -8.280 8.798 1.00 95.81 293 LEU A CA 1
ATOM 2282 C C . LEU A 1 293 ? -1.920 -8.393 10.319 1.00 95.81 293 LEU A C 1
ATOM 2284 O O . LEU A 1 293 ? -2.890 -8.630 11.047 1.00 95.81 293 LEU A O 1
ATOM 2288 N N . PRO A 1 294 ? -0.705 -8.154 10.855 1.00 94.38 294 PRO A N 1
ATOM 2289 C CA . PRO A 1 294 ? -0.444 -8.244 12.295 1.00 94.38 294 PRO A CA 1
ATOM 2290 C C . PRO A 1 294 ? -1.338 -7.300 13.101 1.00 94.38 294 PRO A C 1
ATOM 2292 O O . PRO A 1 294 ? -1.913 -7.680 14.125 1.00 94.38 294 PRO A O 1
ATOM 2295 N N . ARG A 1 295 ? -1.554 -6.087 12.584 1.00 92.00 295 ARG A N 1
ATOM 2296 C CA . ARG A 1 295 ? -2.445 -5.098 13.192 1.00 92.00 295 ARG A CA 1
ATOM 2297 C C . ARG A 1 295 ? -3.902 -5.559 13.205 1.00 92.00 295 ARG A C 1
ATOM 2299 O O . ARG A 1 295 ? -4.590 -5.352 14.208 1.00 92.00 295 ARG A O 1
ATOM 2306 N N . ALA A 1 296 ? -4.369 -6.188 12.129 1.00 95.56 296 ALA A N 1
ATOM 2307 C CA . ALA A 1 296 ? -5.711 -6.756 12.069 1.00 95.56 296 ALA A CA 1
ATOM 2308 C C . ALA A 1 296 ? -5.890 -7.882 13.097 1.00 95.56 296 ALA A C 1
ATOM 2310 O O . ALA A 1 296 ? -6.860 -7.874 13.858 1.00 95.56 296 ALA A O 1
ATOM 2311 N N . VAL A 1 297 ? -4.918 -8.798 13.198 1.00 95.81 297 VAL A N 1
ATOM 2312 C CA . VAL A 1 297 ? -4.938 -9.893 14.183 1.00 95.81 297 VAL A CA 1
ATOM 2313 C C . VAL A 1 297 ? -5.009 -9.352 15.607 1.00 95.81 297 VAL A C 1
ATOM 2315 O O . VAL A 1 297 ? -5.884 -9.735 16.389 1.00 95.81 297 VAL A O 1
ATOM 2318 N N . ARG A 1 298 ? -4.114 -8.427 15.956 1.00 92.75 298 ARG A N 1
ATOM 2319 C CA . ARG A 1 298 ? -4.065 -7.838 17.300 1.00 92.75 298 ARG A CA 1
ATOM 2320 C C . ARG A 1 298 ? -5.325 -7.061 17.628 1.00 92.75 298 ARG A C 1
ATOM 2322 O O . ARG A 1 298 ? -5.872 -7.174 18.723 1.00 92.75 298 ARG A O 1
ATOM 2329 N N . GLY A 1 299 ? -5.820 -6.289 16.674 1.00 92.56 299 GLY A N 1
ATOM 2330 C CA . GLY A 1 299 ? -7.010 -5.499 16.890 1.00 92.56 299 GLY A CA 1
ATOM 2331 C C . GLY A 1 299 ? -8.298 -6.331 16.945 1.00 92.56 299 GLY A C 1
ATOM 2332 O O . GLY A 1 299 ? -9.204 -5.962 17.694 1.00 92.56 299 GLY A O 1
ATOM 2333 N N . HIS A 1 300 ? -8.359 -7.484 16.268 1.00 95.19 300 HIS A N 1
ATOM 2334 C CA . HIS A 1 300 ? -9.420 -8.481 16.452 1.00 95.19 300 HIS A CA 1
ATOM 2335 C C . HIS A 1 300 ? -9.381 -9.076 17.868 1.00 95.19 300 HIS A C 1
ATOM 2337 O O . HIS A 1 300 ? -10.402 -9.084 18.554 1.00 95.19 300 HIS A O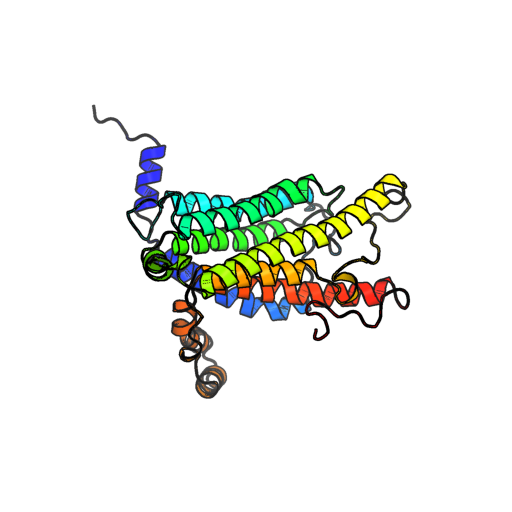 1
ATOM 2343 N N . ARG A 1 301 ? -8.197 -9.477 18.359 1.00 94.25 301 ARG A N 1
ATOM 2344 C CA . ARG A 1 301 ? -8.021 -9.938 19.753 1.00 94.25 301 ARG A CA 1
ATOM 2345 C C . ARG A 1 301 ? -8.458 -8.881 20.763 1.00 94.25 301 ARG A C 1
ATOM 2347 O O . ARG A 1 301 ? -9.156 -9.198 21.720 1.00 94.25 301 ARG A O 1
ATOM 2354 N N . TRP A 1 302 ? -8.111 -7.621 20.515 1.00 93.06 302 TRP A N 1
ATOM 2355 C CA . TRP A 1 302 ? -8.563 -6.510 21.346 1.00 93.06 302 TRP A CA 1
ATOM 2356 C C . TRP A 1 302 ? -10.093 -6.389 21.366 1.00 93.06 302 TRP A C 1
ATOM 2358 O O . TRP A 1 302 ? -10.663 -6.145 22.423 1.00 93.06 302 TRP A O 1
ATOM 2368 N N . TYR A 1 303 ? -10.781 -6.587 20.234 1.00 94.25 303 TYR A N 1
ATOM 2369 C CA . TYR A 1 303 ? -12.247 -6.567 20.198 1.00 94.25 303 TYR A CA 1
ATOM 2370 C C . TYR A 1 303 ? -12.863 -7.684 21.054 1.00 94.25 303 TYR A C 1
ATOM 2372 O O . TYR A 1 303 ? -13.783 -7.403 21.822 1.00 94.25 303 TYR A O 1
ATOM 2380 N N . LEU A 1 304 ? -12.329 -8.907 20.963 1.00 94.25 304 LEU A N 1
ATOM 2381 C CA . LEU A 1 304 ? -12.759 -10.038 21.794 1.00 94.25 304 LEU A CA 1
ATOM 2382 C C . LEU A 1 304 ? -12.576 -9.737 23.287 1.00 94.25 304 LEU A C 1
ATOM 2384 O O . LEU A 1 304 ? -13.502 -9.908 24.071 1.00 94.25 304 LEU A O 1
ATOM 2388 N N . GLN A 1 305 ? -11.409 -9.216 23.673 1.00 93.50 305 GLN A N 1
ATOM 2389 C CA . GLN A 1 305 ? -11.109 -8.868 25.067 1.00 93.50 305 GLN A CA 1
ATOM 2390 C C . GLN A 1 305 ? -11.967 -7.706 25.580 1.00 93.50 305 GLN A C 1
ATOM 2392 O O . GLN A 1 305 ? -12.399 -7.707 26.729 1.00 93.50 305 GLN A O 1
ATOM 2397 N N . ARG A 1 306 ? -12.208 -6.693 24.740 1.00 91.56 306 ARG A N 1
ATOM 2398 C CA . ARG A 1 306 ? -12.903 -5.464 25.139 1.00 91.56 306 ARG A CA 1
ATOM 2399 C C . ARG A 1 306 ? -14.408 -5.653 25.291 1.00 91.56 306 ARG A C 1
ATOM 2401 O O . ARG A 1 306 ? -14.992 -5.013 26.162 1.00 91.56 306 ARG A O 1
ATOM 2408 N N . PHE A 1 307 ? -15.022 -6.440 24.408 1.00 94.00 307 PHE A N 1
ATOM 2409 C CA . PHE A 1 307 ? -16.478 -6.569 24.317 1.00 94.00 307 PHE A CA 1
ATOM 2410 C C . PHE A 1 307 ? -17.006 -7.944 24.742 1.00 94.00 307 PHE A C 1
ATOM 2412 O O . PHE A 1 307 ? -18.217 -8.078 24.906 1.00 94.00 307 PHE A O 1
ATOM 2419 N N . GLY A 1 308 ? -16.136 -8.938 24.951 1.00 93.62 308 GLY A N 1
ATOM 2420 C CA . GLY A 1 308 ? -16.526 -10.269 25.414 1.00 93.62 308 GLY A CA 1
ATOM 2421 C C . GLY A 1 308 ? -17.629 -10.877 24.548 1.00 93.62 308 GLY A C 1
ATOM 2422 O O . GLY A 1 308 ? -17.566 -10.825 23.320 1.00 93.62 308 GLY A O 1
ATOM 2423 N N . GLU A 1 309 ? -18.674 -11.387 25.197 1.00 93.75 309 GLU A N 1
ATOM 2424 C CA . GLU A 1 309 ? -19.826 -12.030 24.548 1.00 93.75 309 GLU A CA 1
ATOM 2425 C C . GLU A 1 309 ? -20.636 -11.100 23.632 1.00 93.75 309 GLU A C 1
ATOM 2427 O O . GLU A 1 309 ? -21.330 -11.572 22.734 1.00 93.75 309 GLU A O 1
ATOM 2432 N N . ALA A 1 310 ? -20.529 -9.775 23.798 1.00 94.62 310 ALA A N 1
ATOM 2433 C CA . ALA A 1 310 ? -21.187 -8.832 22.894 1.00 94.62 310 ALA A CA 1
ATOM 2434 C C . ALA A 1 310 ? -20.517 -8.782 21.507 1.00 94.62 310 ALA A C 1
ATOM 2436 O O . ALA A 1 310 ? -21.119 -8.290 20.548 1.00 94.62 310 ALA A O 1
ATOM 2437 N N . TYR A 1 311 ? -19.270 -9.258 21.379 1.00 95.94 311 TYR A N 1
ATOM 2438 C CA . TYR A 1 311 ? -18.593 -9.346 20.090 1.00 95.94 311 TYR A CA 1
ATOM 2439 C C . TYR A 1 311 ? -19.061 -10.570 19.294 1.00 95.94 311 TYR A C 1
ATOM 2441 O O . TYR A 1 311 ? -19.042 -11.674 19.831 1.00 95.94 311 TYR A O 1
ATOM 2449 N N . PRO A 1 312 ? -19.431 -10.431 18.004 1.00 94.50 312 PRO A N 1
ATOM 2450 C CA . PRO A 1 312 ? -19.904 -11.569 17.219 1.00 94.50 312 PRO A CA 1
ATOM 2451 C C . PRO A 1 312 ? -18.847 -12.681 17.109 1.00 94.50 312 PRO A C 1
ATOM 2453 O O . PRO A 1 312 ? -17.822 -12.501 16.452 1.00 94.50 312 PRO A O 1
ATOM 2456 N N . SER A 1 313 ? -19.121 -13.843 17.707 1.00 90.06 313 SER A N 1
ATOM 2457 C CA . SER A 1 313 ? -18.183 -14.976 17.793 1.00 90.06 313 SER A CA 1
ATOM 2458 C C . SER A 1 313 ? -17.841 -15.605 16.438 1.00 90.06 313 SER A C 1
ATOM 2460 O O . SER A 1 313 ? -16.743 -16.120 16.254 1.00 90.06 313 SER A O 1
ATOM 2462 N N . GLY A 1 314 ? -18.755 -15.529 15.465 1.00 91.69 314 GLY A N 1
ATOM 2463 C CA . GLY A 1 314 ? -18.535 -16.018 14.099 1.00 91.69 314 GLY A CA 1
ATOM 2464 C C . GLY A 1 314 ? -17.722 -15.078 13.201 1.00 91.69 314 GLY A C 1
ATOM 2465 O O . GLY A 1 314 ? -17.472 -15.414 12.043 1.00 91.69 314 GLY A O 1
ATOM 2466 N N . ARG A 1 315 ? -17.336 -13.890 13.688 1.00 95.88 315 ARG A N 1
ATOM 2467 C CA . ARG A 1 315 ? -16.598 -12.902 12.895 1.00 95.88 315 ARG A CA 1
ATOM 2468 C C . ARG A 1 315 ? -15.135 -13.326 12.746 1.00 95.88 315 ARG A C 1
ATOM 2470 O O . ARG A 1 315 ? -14.461 -13.621 13.726 1.00 95.88 315 ARG A O 1
ATOM 2477 N N . ARG A 1 316 ? -14.649 -13.317 11.511 1.00 97.50 316 ARG A N 1
ATOM 2478 C CA . ARG A 1 316 ? -13.253 -13.548 11.125 1.00 97.50 316 ARG A CA 1
ATOM 2479 C C . ARG A 1 316 ? -12.442 -12.243 11.183 1.00 97.50 316 ARG A C 1
ATOM 2481 O O . ARG A 1 316 ? -12.978 -11.180 11.496 1.00 97.50 316 ARG A O 1
ATOM 2488 N N . ILE A 1 317 ? -11.144 -12.291 10.935 1.00 97.00 317 ILE A N 1
ATOM 2489 C CA . ILE A 1 317 ? -10.235 -11.154 11.074 1.00 97.00 317 ILE A CA 1
ATOM 2490 C C . ILE A 1 317 ? -10.306 -10.262 9.828 1.00 97.00 317 ILE A C 1
ATOM 2492 O O . ILE A 1 317 ? -10.715 -9.102 9.954 1.00 97.00 317 ILE A O 1
ATOM 2496 N N . VAL A 1 318 ? -9.948 -10.779 8.646 1.00 97.06 318 VAL A N 1
ATOM 2497 C CA . VAL A 1 318 ? -9.823 -10.005 7.392 1.00 97.06 318 VAL A CA 1
ATOM 2498 C C . VAL A 1 318 ? -10.481 -10.676 6.185 1.00 97.06 318 VAL A C 1
ATOM 2500 O O . VAL A 1 318 ? -11.157 -9.994 5.430 1.00 97.06 318 VAL A O 1
ATOM 2503 N N . VAL A 1 319 ? -10.327 -11.982 5.974 1.00 96.19 319 VAL A N 1
ATOM 2504 C CA . VAL A 1 319 ? -10.876 -12.693 4.810 1.00 96.19 319 VAL A CA 1
ATOM 2505 C C . VAL A 1 319 ? -12.205 -13.355 5.190 1.00 96.19 319 VAL A C 1
ATOM 2507 O O . VAL A 1 319 ? -12.222 -14.249 6.044 1.00 96.19 319 VAL A O 1
ATOM 2510 N N . PRO A 1 320 ? -13.335 -12.962 4.568 1.00 94.25 320 PRO A N 1
ATOM 2511 C CA . PRO A 1 320 ? -14.643 -13.518 4.898 1.00 94.25 320 PRO A CA 1
ATOM 2512 C C . PRO A 1 320 ? -14.651 -15.045 4.847 1.00 94.25 320 PRO A C 1
ATOM 2514 O O . PRO A 1 320 ? -14.153 -15.643 3.899 1.00 94.25 320 PRO A O 1
ATOM 2517 N N . PHE A 1 321 ? -15.229 -15.662 5.879 1.00 93.00 321 PHE A N 1
ATOM 2518 C CA . PHE A 1 321 ? -15.385 -17.117 6.031 1.00 93.00 321 PHE A CA 1
ATOM 2519 C C . PHE A 1 321 ? -14.089 -17.934 6.172 1.00 93.00 321 PHE A C 1
ATOM 2521 O O . PHE A 1 321 ? -14.176 -19.100 6.547 1.00 93.00 321 PHE A O 1
ATOM 2528 N N . LEU A 1 322 ? -12.913 -17.335 5.965 1.00 93.00 322 LEU A N 1
ATOM 2529 C CA . LEU A 1 322 ? -11.622 -18.024 6.011 1.00 93.00 322 LEU A CA 1
ATOM 2530 C C . LEU A 1 322 ? -10.768 -17.588 7.201 1.00 93.00 322 LEU A C 1
ATOM 2532 O O . LEU A 1 322 ? -10.456 -18.417 8.054 1.00 93.00 322 LEU A O 1
ATOM 2536 N N . PHE A 1 323 ? -10.404 -16.305 7.266 1.00 90.19 323 PHE A N 1
ATOM 2537 C CA . PHE A 1 323 ? -9.395 -15.812 8.202 1.00 90.19 323 PHE A CA 1
ATOM 2538 C C . PHE A 1 323 ? -9.786 -14.507 8.862 1.00 90.19 323 PHE A C 1
ATOM 2540 O O . PHE A 1 323 ? -9.996 -13.490 8.174 1.00 90.19 323 PHE A O 1
#

Radius of gyration: 21.9 Å; Cα contacts (8 Å, |Δi|>4): 412; chains: 1; bounding box: 52×65×58 Å

Mean predicted aligned error: 6.0 Å

Secondary structure (DSSP, 8-state):
---PPPHHHHHHHHHHTS-HHHHHHHHHHHHHHHHHHHHHHHTT---SSGGG--TT-TTPBPHHHHHHHHHHHHHHHHHHHHHH-TT-SSPPPTTSHHHHHHHHHHHHHIIIIIIHHHH-S----B-HHHHHHHHHHHHHHHHHHHHHHTSHHHHHHHTTGGG-HHHHHHHHHHHHHHHHHHHHHHHHHHHHHHHHHTTTTSSS-SS-------SGGGGTBS-HHHHHHHHHHHHHHHHHSPPP-GGGSPPHHHHHHHHHTT-HHHHHHHTHHHHHHS-HHHHHHHHHHHHHHHHHHHHHHHHHHHHGGGS-TT-BSSSTTT-

InterPro domains:
  IPR001104 3-oxo-5-alpha-steroid 4-dehydrogenase, C-terminal [PF02544] (130-244)
  IPR001104 3-oxo-5-alpha-steroid 4-dehydrogenase, C-terminal [PF02544] (271-323)
  IPR039357 3-oxo-5-alpha-steroid 4-dehydrogenase/very-long-chain enoyl-CoA reductase [PTHR10556] (46-323)

Organism: Heterobasidion irregulare (strain TC 32-1) (NCBI:txid747525)

Foldseek 3Di:
DPPDDPPVVVVLVVVLPDPVVVVLLVLLLCLQVVLVVCLVVLLVDDAQWFVNPDQPDPQWAFFLVLQLLLLVLQQVLQVVLLVNLNADDDRDDCPALLVVLNVLVVVLSCCRNPVLSVLAPGTGTHGVVVSVVSNSNRNSLSNQSNNQSSHPQLCVVRVPLVVDVLQVQLVVLQVQLSVQLVVQSVQVSVVQVVCVVVVVCPPDDPHGDDDQGDDDLSVAARCRSLLSPLSNLSSSDSNRDDDQDPVLQADPVLLVVCVVVVNPVVNSVSCSSSSSRDGSSRSVSSSSCSNVVSVLVVVVVVCCVVQPPNHPPNHHRHDGPPD

Solvent-accessible surface area (backbone atoms only — not comparable to full-atom values): 17217 Å² total; per-residue (Å²): 132,86,77,74,71,52,73,66,55,50,53,52,54,55,60,71,67,53,62,56,68,60,52,49,53,52,47,52,42,48,48,47,49,50,36,66,68,47,32,69,57,40,64,79,48,80,69,46,37,54,96,52,34,56,83,87,44,95,63,48,35,60,25,47,62,48,44,30,55,27,44,41,33,17,60,50,31,17,51,54,32,48,70,66,27,86,54,42,92,71,82,80,50,82,86,36,66,53,39,50,54,49,50,53,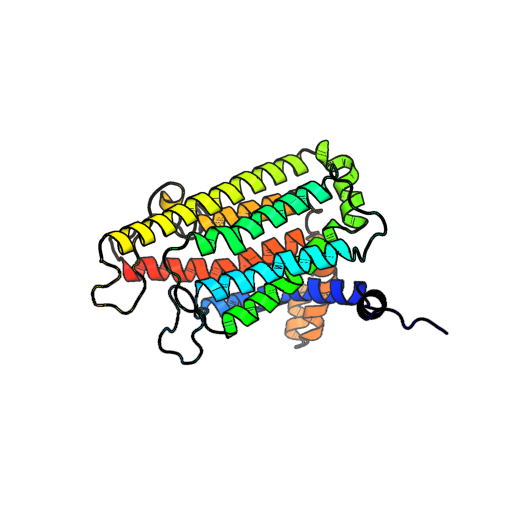54,47,52,52,44,48,40,64,19,46,52,51,47,74,67,43,89,74,55,48,33,29,35,59,68,56,42,52,52,37,36,70,47,24,34,52,49,16,31,44,46,23,42,44,53,48,15,55,66,32,48,63,73,41,70,57,35,96,81,37,69,58,30,55,51,8,51,51,34,23,54,53,8,49,53,41,20,53,55,47,48,48,52,57,46,48,53,47,46,52,36,53,73,68,53,59,59,72,63,93,53,104,59,86,80,82,78,87,75,72,58,78,55,40,67,34,12,71,28,39,32,57,40,15,45,53,37,15,37,48,9,46,20,51,43,62,44,78,78,67,57,70,85,43,52,62,55,68,67,61,51,51,51,30,58,75,68,68,36,66,70,56,47,59,56,51,44,44,65,28,49,70,61,42,45,48,50,53,37,48,40,52,31,49,52,44,62,46,47,34,54,41,54,53,52,42,52,48,44,45,73,74,47,44,87,79,36,68,82,84,45,29,35,41,42,70,93,77,55